Protein AF-A0A257SHV0-F1 (afdb_monomer)

Sequence (282 aa):
MPIVYLVDSAGVNLPYQGGVFPGQYGASRIFYYNSIMRRYLHVPQLAAVMGPCIAGGAYLPALSDVIVMVKGTSFMGLGGPNLVKGATGQVIDAETLGGAGAHTAVSGVAHYAADHDPAGLARLRDLVAMLPHPQLPHWDAPEPPATDPQTLYDLLPADHRMSYDVHELLRAILDGGRIDEFQSDLAREIVCGDARIEGMPVGVIANQRGLIKGRQGERPRFGGIVYAESADKVAYFIDRCDRQRIPLLFVQDVSGFMVGPDAEHEGIIRAGARFVEAMATA

Solvent-accessible surface area (backbone atoms only — not comparable to full-atom values): 15166 Å² total; per-residue (Å²): 122,72,46,77,44,81,39,67,36,84,48,76,60,68,99,50,35,80,82,42,47,58,69,89,83,12,60,61,41,58,54,54,50,40,49,44,35,45,74,74,66,65,37,52,32,36,22,35,33,60,20,43,20,26,34,76,41,31,50,60,44,67,57,30,80,44,25,32,22,15,45,96,52,15,31,44,31,73,56,55,45,71,50,44,29,74,74,72,69,50,88,60,55,57,54,75,71,21,8,23,62,31,23,47,76,70,68,61,72,30,73,40,68,20,83,37,65,71,52,39,52,50,52,50,51,55,56,58,71,68,47,86,75,75,85,70,81,89,56,55,82,59,45,67,39,65,41,65,59,73,54,51,73,75,56,54,61,94,52,84,86,58,61,46,63,49,64,64,54,43,16,31,63,19,27,56,32,44,68,52,58,54,61,66,92,48,47,63,33,43,45,35,24,46,33,28,48,76,27,37,64,30,37,38,38,34,38,23,47,43,82,36,78,58,61,95,90,52,73,68,43,53,27,16,41,43,44,35,65,35,23,46,54,50,18,54,51,43,49,52,27,42,79,67,72,37,51,77,44,79,49,85,54,72,80,44,66,63,78,56,72,68,39,57,75,70,36,26,68,62,22,44,48,45,26,54,48,29,68,72,72,90

Nearest PDB structures (foldseek):
  8rth-assembly1_D  TM=9.324E-01  e=9.658E-28  Trypanosoma brucei
  5ikl-assembly1_D-2  TM=9.283E-01  e=8.726E-24  Pseudomonas aeruginosa PAO1
  5ikl-assembly1_B-2  TM=9.326E-01  e=2.623E-23  Pseudomonas aeruginosa PAO1
  8pn8-assembly1_E  TM=4.621E-01  e=1.483E-21  Methylorubrum extorquens AM1
  5ini-assembly1_A  TM=4.294E-01  e=1.115E-20  Streptomyces ambofaciens ATCC 23877

Foldseek 3Di:
DAAEEEDADPDDPVVCCVVAADDPPHLCVLLVVLQCCVPPVVHAYEYEFAAEQEASSLSNRLSHPAYEYEAPHGAHDNHAQVVCCVPPVDHDHRCCHGHRCCCCPPVVSHPHYHPHDVRSVVVVVVVVVPDDDPPDPDFDAAAAQLDALVCVVVQCDPDLQDFGAVLVVCSNFFGPSDWAFDPCQWPVQWTWTWTHGNRAIETEIEGGADWADHDVPDDIDGTLEQALRNLQSQLVSLLVCVVVVHHYDYHHSHPYYDDDDVRVVSVSVVSNVSSVVSVVPD

pLDDT: mean 95.66, std 3.79, range [75.12, 98.88]

Radius of gyration: 26.94 Å; Cα contacts (8 Å, |Δi|>4): 526; chains: 1; bounding box: 58×46×72 Å

Structure (mmCIF, N/CA/C/O backbone):
data_AF-A0A257SHV0-F1
#
_entry.id   AF-A0A257SHV0-F1
#
loop_
_atom_site.group_PDB
_atom_site.id
_atom_site.type_symbol
_atom_site.label_atom_id
_atom_site.label_alt_id
_atom_site.label_comp_id
_atom_site.label_asym_id
_atom_site.label_entity_id
_atom_site.label_seq_id
_atom_site.pdbx_PDB_ins_code
_atom_site.Cartn_x
_atom_site.Cartn_y
_atom_site.Cartn_z
_atom_site.occupancy
_atom_site.B_iso_or_equiv
_atom_site.auth_seq_id
_atom_site.auth_comp_id
_atom_site.auth_asym_id
_atom_site.auth_atom_id
_atom_site.pdbx_PDB_model_num
ATOM 1 N N . MET A 1 1 ? 4.289 -9.822 -4.670 1.00 90.19 1 MET A N 1
ATOM 2 C CA . MET A 1 1 ? 3.608 -9.597 -5.964 1.00 90.19 1 MET A CA 1
ATOM 3 C C . MET A 1 1 ? 4.640 -9.157 -6.988 1.00 90.19 1 MET A C 1
ATOM 5 O O . MET A 1 1 ? 5.441 -8.309 -6.619 1.00 90.19 1 MET A O 1
ATOM 9 N N . PRO A 1 2 ? 4.655 -9.706 -8.212 1.00 94.38 2 PRO A N 1
ATOM 10 C CA . PRO A 1 2 ? 5.495 -9.196 -9.298 1.00 94.38 2 PRO A CA 1
ATOM 11 C C . PRO A 1 2 ? 5.149 -7.747 -9.664 1.00 94.38 2 PRO A C 1
ATOM 13 O O . PRO A 1 2 ? 4.000 -7.333 -9.511 1.00 94.38 2 PRO A O 1
ATOM 16 N N . ILE A 1 3 ? 6.123 -7.001 -10.182 1.00 96.75 3 ILE A N 1
ATOM 17 C CA . ILE A 1 3 ? 5.940 -5.636 -10.689 1.00 96.75 3 ILE A CA 1
ATOM 18 C C . ILE A 1 3 ? 6.079 -5.653 -12.210 1.00 96.75 3 ILE A C 1
ATOM 20 O O . ILE A 1 3 ? 7.021 -6.234 -12.748 1.00 96.75 3 ILE A O 1
ATOM 24 N N . VAL A 1 4 ? 5.146 -5.001 -12.903 1.00 97.62 4 VAL A N 1
ATOM 25 C CA . VAL A 1 4 ? 5.172 -4.851 -14.361 1.00 97.62 4 VAL A CA 1
ATOM 26 C C . VAL A 1 4 ? 5.132 -3.369 -14.712 1.00 97.62 4 VAL A C 1
ATOM 28 O O . VAL A 1 4 ? 4.190 -2.671 -14.345 1.00 97.62 4 VAL A O 1
ATOM 31 N N . TYR A 1 5 ? 6.142 -2.894 -15.437 1.00 97.94 5 TYR A N 1
ATOM 32 C CA . TYR A 1 5 ? 6.208 -1.530 -15.951 1.00 97.94 5 TYR A CA 1
ATOM 33 C C . TYR A 1 5 ? 5.804 -1.488 -17.423 1.00 97.94 5 TYR A C 1
ATOM 35 O O . TYR A 1 5 ? 6.438 -2.127 -18.260 1.00 97.94 5 TYR A O 1
ATOM 43 N N . LEU A 1 6 ? 4.785 -0.694 -17.745 1.00 98.00 6 LEU A N 1
ATOM 44 C CA . LEU A 1 6 ? 4.476 -0.285 -19.115 1.00 98.00 6 LEU A CA 1
ATOM 45 C C . LEU A 1 6 ? 5.014 1.136 -19.286 1.00 98.00 6 LEU A C 1
ATOM 47 O O . LEU A 1 6 ? 4.455 2.089 -18.747 1.00 98.00 6 LEU A O 1
ATOM 51 N N . VAL A 1 7 ? 6.177 1.253 -19.919 1.00 97.69 7 VAL A N 1
ATOM 52 C CA . VAL A 1 7 ? 6.985 2.472 -19.931 1.00 97.69 7 VAL A CA 1
ATOM 53 C C . VAL A 1 7 ? 6.738 3.260 -21.210 1.00 97.69 7 VAL A C 1
ATOM 55 O O . VAL A 1 7 ? 7.083 2.818 -22.307 1.00 97.69 7 VAL A O 1
ATOM 58 N N . ASP A 1 8 ? 6.194 4.456 -21.021 1.00 96.56 8 ASP A N 1
ATOM 59 C CA . ASP A 1 8 ? 6.030 5.495 -22.033 1.00 96.56 8 ASP A CA 1
ATOM 60 C C . ASP A 1 8 ? 6.127 6.864 -21.335 1.00 96.56 8 ASP A C 1
ATOM 62 O O . ASP A 1 8 ? 5.157 7.408 -20.809 1.00 96.56 8 ASP A O 1
ATOM 66 N N . SER A 1 9 ? 7.354 7.361 -21.171 1.00 93.56 9 SER A N 1
ATOM 67 C CA . SER A 1 9 ? 7.651 8.567 -20.400 1.00 93.56 9 SER A CA 1
ATOM 68 C C . SER A 1 9 ? 8.814 9.369 -20.985 1.00 93.56 9 SER A C 1
ATOM 70 O O . SER A 1 9 ? 9.959 8.916 -21.064 1.00 93.56 9 SER A O 1
ATOM 72 N N . ALA A 1 10 ? 8.542 10.640 -21.286 1.00 90.50 10 ALA A N 1
ATOM 73 C CA . ALA A 1 10 ? 9.537 11.609 -21.747 1.00 90.50 10 ALA A CA 1
ATOM 74 C C . ALA A 1 10 ? 10.487 12.119 -20.637 1.00 90.50 10 ALA A C 1
ATOM 76 O O . ALA A 1 10 ? 11.378 12.922 -20.914 1.00 90.50 10 ALA A O 1
ATOM 77 N N . GLY A 1 11 ? 10.324 11.657 -19.392 1.00 90.25 11 GLY A N 1
ATOM 78 C CA . GLY A 1 11 ? 11.160 12.038 -18.255 1.00 90.25 11 GLY A CA 1
ATOM 79 C C . GLY A 1 11 ? 10.573 13.170 -17.406 1.00 90.25 11 GLY A C 1
ATOM 80 O O . GLY A 1 11 ? 9.362 13.285 -17.230 1.00 90.25 11 GLY A O 1
ATOM 81 N N . VAL A 1 12 ? 11.452 13.978 -16.808 1.00 91.94 12 VAL A N 1
ATOM 82 C CA . VAL A 1 12 ? 11.072 15.015 -15.835 1.00 91.94 12 VAL A CA 1
ATOM 83 C C . VAL A 1 12 ? 10.350 16.176 -16.519 1.00 91.94 12 VAL A C 1
ATOM 85 O O . VAL A 1 12 ? 10.823 16.715 -17.518 1.00 91.94 12 VAL A O 1
ATOM 88 N N . ASN A 1 13 ? 9.253 16.636 -15.914 1.00 92.44 13 ASN A N 1
ATOM 89 C CA . ASN A 1 13 ? 8.631 17.909 -16.264 1.00 92.44 13 ASN A CA 1
ATOM 90 C C . ASN A 1 13 ? 9.555 19.067 -15.837 1.00 92.44 13 ASN A C 1
ATOM 92 O O . ASN A 1 13 ? 9.568 19.464 -14.671 1.00 92.44 13 ASN A O 1
ATOM 96 N N . LEU A 1 14 ? 10.373 19.560 -16.773 1.00 93.19 14 LEU A N 1
ATOM 97 C CA . LEU A 1 14 ? 11.486 20.479 -16.501 1.00 93.19 14 LEU A CA 1
ATOM 98 C C . LEU A 1 14 ? 11.091 21.754 -15.727 1.00 93.19 14 LEU A C 1
ATOM 100 O O . LEU A 1 14 ? 11.795 22.074 -14.770 1.00 93.19 14 LEU A O 1
ATOM 104 N N . PRO A 1 15 ? 9.975 22.449 -16.033 1.00 96.44 15 PRO A N 1
ATOM 105 C CA . PRO A 1 15 ? 9.480 23.556 -15.206 1.00 96.44 15 PRO A CA 1
ATOM 106 C C . PRO A 1 15 ? 9.329 23.242 -13.708 1.00 96.44 15 PRO A C 1
ATOM 108 O O . PRO A 1 15 ? 9.486 24.135 -12.881 1.00 96.44 15 PRO A O 1
ATOM 111 N N . TYR A 1 16 ? 9.068 21.981 -13.349 1.00 94.25 16 TYR A N 1
ATOM 112 C CA . TYR A 1 16 ? 8.856 21.525 -11.971 1.00 94.25 16 TYR A CA 1
ATOM 113 C C . TYR A 1 16 ? 9.979 20.615 -11.457 1.00 94.25 16 TYR A C 1
ATOM 115 O O . TYR A 1 16 ? 9.808 19.918 -10.456 1.00 94.25 16 TYR A O 1
ATOM 123 N N . GLN A 1 17 ? 11.147 20.620 -12.106 1.00 93.44 17 GLN A N 1
ATOM 124 C CA . GLN A 1 17 ? 12.229 19.677 -11.806 1.00 93.44 17 GLN A CA 1
ATOM 125 C C . GLN A 1 17 ? 12.672 19.673 -10.334 1.00 93.44 17 GLN A C 1
ATOM 127 O O . GLN A 1 17 ? 12.991 18.612 -9.804 1.00 93.44 17 GLN A O 1
ATOM 132 N N . GLY A 1 18 ? 12.610 20.817 -9.642 1.00 94.94 18 GLY A N 1
ATOM 133 C CA . GLY A 1 18 ? 12.957 20.924 -8.220 1.00 94.94 18 GLY A CA 1
ATOM 134 C C . GLY A 1 18 ? 12.041 20.130 -7.279 1.00 94.94 18 GLY A C 1
ATOM 135 O O . GLY A 1 18 ? 12.491 19.734 -6.211 1.00 94.94 18 GLY A O 1
ATOM 136 N N . GLY A 1 19 ? 10.792 19.860 -7.675 1.00 92.81 19 GLY A N 1
ATOM 137 C CA . GLY A 1 19 ? 9.848 19.037 -6.908 1.00 92.81 19 GLY A CA 1
ATOM 138 C C . GLY A 1 19 ? 9.817 17.564 -7.323 1.00 92.81 19 GLY A C 1
ATOM 139 O O . GLY A 1 19 ? 9.129 16.773 -6.688 1.00 92.81 19 GLY A O 1
ATOM 140 N N . VAL A 1 20 ? 10.530 17.195 -8.392 1.00 92.38 20 VAL A N 1
ATOM 141 C CA . VAL A 1 20 ? 10.489 15.843 -8.975 1.00 92.38 20 VAL A CA 1
ATOM 142 C C . VAL A 1 20 ? 11.829 15.133 -8.835 1.00 92.38 20 VAL A C 1
ATOM 144 O O . VAL A 1 20 ? 11.867 13.952 -8.509 1.00 92.38 20 VAL A O 1
ATOM 147 N N . PHE A 1 21 ? 12.939 15.818 -9.108 1.00 93.69 21 PHE A N 1
ATOM 148 C CA . PHE A 1 21 ? 14.251 15.187 -9.211 1.00 93.69 21 PHE A CA 1
ATOM 149 C C . PHE A 1 21 ? 15.009 15.090 -7.874 1.00 93.69 21 PHE A C 1
ATOM 151 O O . PHE A 1 21 ? 15.365 13.971 -7.497 1.00 93.69 21 PHE A O 1
ATOM 158 N N . PRO A 1 22 ? 15.280 16.194 -7.150 1.00 94.38 22 PRO A N 1
ATOM 159 C CA . PRO A 1 22 ? 16.089 16.144 -5.937 1.00 94.38 22 PRO A CA 1
ATOM 160 C C . PRO A 1 22 ? 15.292 15.659 -4.717 1.00 94.38 22 PRO A C 1
ATOM 162 O O . PRO A 1 22 ? 14.064 15.669 -4.694 1.00 94.38 22 PRO A O 1
ATOM 165 N N . GLY A 1 23 ? 16.019 15.292 -3.661 1.00 93.69 23 GLY A N 1
ATOM 166 C CA . GLY A 1 23 ? 15.453 14.917 -2.364 1.00 93.69 23 GLY A CA 1
ATOM 167 C C . GLY A 1 23 ? 15.373 13.408 -2.133 1.00 93.69 23 GLY A C 1
ATOM 168 O O . GLY A 1 23 ? 15.490 12.600 -3.052 1.00 93.69 23 GLY A O 1
ATOM 169 N N . G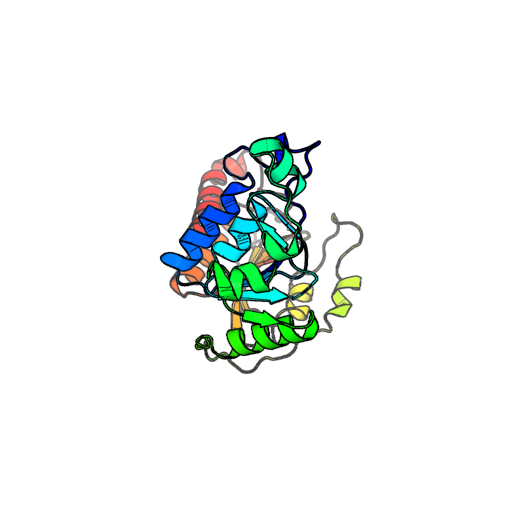LN A 1 24 ? 15.170 13.024 -0.870 1.00 92.81 24 GLN A N 1
ATOM 170 C CA . GLN A 1 24 ? 15.122 11.622 -0.430 1.00 92.81 24 GLN A CA 1
ATOM 171 C C . GLN A 1 24 ? 14.048 10.797 -1.157 1.00 92.81 24 GLN A C 1
ATOM 173 O O . GLN A 1 24 ? 14.233 9.599 -1.368 1.00 92.81 24 GLN A O 1
ATOM 178 N N . TYR A 1 25 ? 12.948 11.443 -1.546 1.00 91.69 25 TYR A N 1
ATOM 179 C CA . TYR A 1 25 ? 11.813 10.837 -2.246 1.00 91.69 25 TYR A CA 1
ATOM 180 C C . TYR A 1 25 ? 11.664 11.353 -3.687 1.00 91.69 25 TYR A C 1
ATOM 182 O O . TYR A 1 25 ? 10.593 11.230 -4.27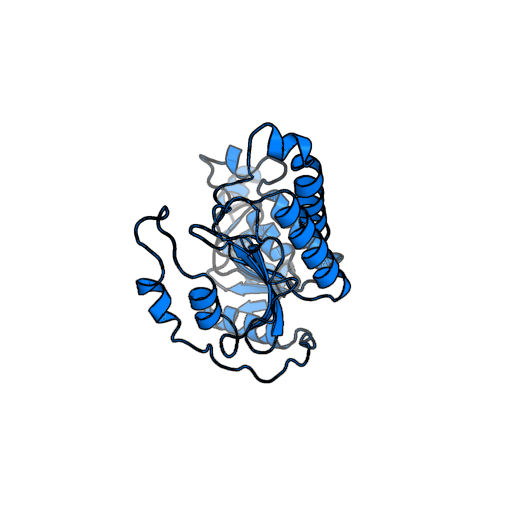3 1.00 91.69 25 TYR A O 1
ATOM 190 N N . GLY A 1 26 ? 12.728 11.938 -4.250 1.00 93.19 26 GLY A N 1
ATOM 191 C CA . GLY A 1 26 ? 12.764 12.376 -5.645 1.00 93.19 26 GLY A CA 1
ATOM 192 C C . GLY A 1 26 ? 12.899 11.214 -6.635 1.00 93.19 26 GLY A C 1
ATOM 193 O O . GLY A 1 26 ? 12.860 10.037 -6.269 1.00 93.19 26 GLY A O 1
ATOM 194 N N . ALA A 1 27 ? 13.109 11.543 -7.909 1.00 92.06 27 ALA A N 1
ATOM 195 C CA . ALA A 1 27 ? 13.061 10.609 -9.034 1.00 92.06 27 ALA A CA 1
ATOM 196 C C . ALA A 1 27 ? 13.987 9.391 -8.887 1.00 92.06 27 ALA A C 1
ATOM 198 O O . ALA A 1 27 ? 13.675 8.325 -9.407 1.00 92.06 27 ALA A O 1
ATOM 199 N N . SER A 1 28 ? 15.107 9.511 -8.167 1.00 92.38 28 SER A N 1
ATOM 200 C CA . SER A 1 28 ? 16.042 8.398 -7.967 1.00 92.38 28 SER A CA 1
ATOM 201 C C . SER A 1 28 ? 15.566 7.345 -6.964 1.00 92.38 28 SER A C 1
ATOM 203 O O . SER A 1 28 ? 16.086 6.225 -6.948 1.00 92.38 28 SER A O 1
ATOM 205 N N . ARG A 1 29 ? 14.558 7.659 -6.140 1.00 95.44 29 ARG A N 1
ATOM 206 C CA . ARG A 1 29 ? 14.062 6.758 -5.096 1.00 95.44 29 ARG A CA 1
ATOM 207 C C . ARG A 1 29 ? 13.464 5.474 -5.673 1.00 95.44 29 ARG A C 1
ATOM 209 O O . ARG A 1 29 ? 13.621 4.413 -5.070 1.00 95.44 29 ARG A O 1
ATOM 216 N N . ILE A 1 30 ? 12.859 5.545 -6.860 1.00 94.94 30 ILE A N 1
ATOM 217 C CA . ILE A 1 30 ? 12.337 4.364 -7.558 1.00 94.94 30 ILE A CA 1
ATOM 218 C C . ILE A 1 30 ? 13.459 3.390 -7.941 1.00 94.94 30 ILE A C 1
ATOM 220 O O . ILE A 1 30 ? 13.304 2.187 -7.773 1.00 94.94 30 ILE A O 1
ATOM 224 N N . PHE A 1 31 ? 14.634 3.884 -8.345 1.00 94.94 31 PHE A N 1
ATOM 225 C CA . PHE A 1 31 ? 15.775 3.031 -8.703 1.00 94.94 31 PHE A CA 1
ATOM 226 C C . PHE A 1 31 ? 16.314 2.281 -7.484 1.00 94.94 31 PHE A C 1
ATOM 228 O O . PHE A 1 31 ? 16.660 1.101 -7.574 1.00 94.94 31 PHE A O 1
ATOM 235 N N . TYR A 1 32 ? 16.346 2.959 -6.331 1.00 95.62 32 TYR A N 1
ATOM 236 C CA . TYR A 1 32 ? 16.685 2.344 -5.053 1.00 95.62 32 TYR A CA 1
ATOM 237 C C . TYR A 1 32 ? 15.697 1.225 -4.704 1.00 95.62 32 TYR A C 1
ATOM 239 O O . TYR A 1 32 ? 16.125 0.097 -4.471 1.00 95.62 32 TYR A O 1
ATOM 247 N N . TYR A 1 33 ? 14.386 1.494 -4.735 1.00 96.00 33 TYR A N 1
ATOM 248 C CA . TYR A 1 33 ? 13.384 0.471 -4.425 1.00 96.00 33 TYR A CA 1
ATOM 249 C C . TYR A 1 33 ? 13.422 -0.703 -5.398 1.00 96.00 33 TYR A C 1
ATOM 251 O O . TYR A 1 33 ? 13.453 -1.841 -4.939 1.00 96.00 33 TYR A O 1
ATOM 259 N N . ASN A 1 34 ? 13.526 -0.452 -6.703 1.00 96.00 34 ASN A N 1
ATOM 260 C CA . ASN A 1 34 ? 13.620 -1.514 -7.702 1.00 96.00 34 ASN A CA 1
ATOM 261 C C . ASN A 1 34 ? 14.838 -2.400 -7.448 1.00 96.00 34 ASN A C 1
ATOM 263 O O . ASN A 1 34 ? 14.721 -3.624 -7.443 1.00 96.00 34 ASN A O 1
ATOM 267 N N . SER A 1 35 ? 15.986 -1.791 -7.138 1.00 96.12 35 SER A N 1
ATOM 268 C CA . SER A 1 35 ? 17.207 -2.526 -6.804 1.00 96.12 35 SER A CA 1
ATOM 269 C C . SER A 1 35 ? 17.025 -3.396 -5.559 1.00 96.12 35 SER A C 1
ATOM 271 O O . SER A 1 35 ? 17.382 -4.573 -5.590 1.00 96.12 35 SER A O 1
ATOM 273 N N . ILE A 1 36 ? 16.437 -2.855 -4.484 1.00 97.25 36 ILE A N 1
ATOM 274 C CA . ILE A 1 36 ? 16.213 -3.596 -3.234 1.00 97.25 36 ILE A CA 1
ATOM 275 C C . ILE A 1 36 ? 15.207 -4.734 -3.434 1.00 97.25 36 ILE A C 1
ATOM 277 O O . ILE A 1 36 ? 15.476 -5.879 -3.066 1.00 97.25 36 ILE A O 1
ATOM 281 N N . MET A 1 37 ? 14.069 -4.427 -4.057 1.00 96.31 37 MET A N 1
ATOM 282 C CA . MET A 1 37 ? 12.997 -5.377 -4.335 1.00 96.31 37 MET A CA 1
ATOM 283 C C . MET A 1 37 ? 13.496 -6.537 -5.193 1.00 96.31 37 MET A C 1
ATOM 285 O O . MET A 1 37 ? 13.226 -7.690 -4.877 1.00 96.31 37 MET A O 1
ATOM 289 N N . ARG A 1 38 ? 14.285 -6.246 -6.229 1.00 93.94 38 ARG A N 1
ATOM 290 C CA . ARG A 1 38 ? 14.837 -7.259 -7.128 1.00 93.94 38 ARG A CA 1
ATOM 291 C C . ARG A 1 38 ? 15.940 -8.090 -6.471 1.00 93.94 38 ARG A C 1
ATOM 293 O O . ARG A 1 38 ? 15.935 -9.314 -6.570 1.00 93.94 38 ARG A O 1
ATOM 300 N N . ARG A 1 39 ? 16.926 -7.441 -5.838 1.00 94.38 39 ARG A N 1
ATOM 301 C CA . ARG A 1 39 ? 18.154 -8.114 -5.374 1.00 94.38 39 ARG A CA 1
ATOM 302 C C . ARG A 1 39 ? 18.029 -8.767 -4.006 1.00 94.38 39 ARG A C 1
ATOM 304 O O . ARG A 1 39 ? 18.656 -9.802 -3.810 1.00 94.38 39 ARG A O 1
ATOM 311 N N . TYR A 1 40 ? 17.258 -8.180 -3.094 1.00 96.38 40 TYR A N 1
ATOM 312 C CA . TYR A 1 40 ? 17.172 -8.648 -1.707 1.00 96.38 40 TYR A CA 1
ATOM 313 C C . TYR A 1 40 ? 15.806 -9.233 -1.358 1.00 96.38 40 TYR A C 1
ATOM 315 O O . TYR A 1 40 ? 15.744 -10.195 -0.604 1.00 96.38 40 TYR A O 1
ATOM 323 N N . LEU A 1 41 ? 14.716 -8.681 -1.904 1.00 95.69 41 LEU A N 1
ATOM 324 C CA . LEU A 1 41 ? 13.362 -9.189 -1.633 1.00 95.69 41 LEU A CA 1
ATOM 325 C C . LEU A 1 41 ? 12.873 -10.197 -2.681 1.00 95.69 41 LEU A C 1
ATOM 327 O O . LEU A 1 41 ? 11.793 -10.758 -2.526 1.00 95.69 41 LEU A O 1
ATOM 331 N N . HIS A 1 42 ? 13.652 -10.412 -3.746 1.00 93.69 42 HIS A N 1
ATOM 332 C CA . HIS A 1 42 ? 13.351 -11.341 -4.838 1.00 93.69 42 HIS A CA 1
ATOM 333 C C . HIS A 1 42 ? 11.972 -11.127 -5.484 1.00 93.69 42 HIS A C 1
ATOM 335 O O . HIS A 1 42 ? 11.327 -12.072 -5.932 1.00 93.69 42 HIS A O 1
ATOM 341 N N . VAL A 1 43 ? 11.516 -9.876 -5.544 1.00 95.25 43 VAL A N 1
ATOM 342 C CA . VAL A 1 43 ? 10.294 -9.487 -6.247 1.00 95.25 43 VAL A CA 1
ATOM 343 C C . VAL A 1 43 ? 10.593 -9.435 -7.748 1.00 95.25 43 VAL A C 1
ATOM 345 O O . VAL A 1 43 ? 11.410 -8.598 -8.142 1.00 95.25 43 VAL A O 1
ATOM 348 N N . PRO A 1 44 ? 9.943 -10.267 -8.589 1.00 95.69 44 PRO A N 1
ATOM 349 C CA . PRO A 1 44 ? 10.157 -10.229 -10.031 1.00 95.69 44 PRO A CA 1
ATOM 350 C C . PRO A 1 44 ? 9.710 -8.893 -10.621 1.00 95.69 44 PRO A C 1
ATOM 352 O O . PRO A 1 44 ? 8.629 -8.399 -10.287 1.00 95.69 44 PRO A O 1
ATOM 355 N N . GLN A 1 45 ? 10.520 -8.329 -11.511 1.00 97.44 45 GLN A N 1
ATOM 356 C CA . GLN A 1 45 ? 10.238 -7.060 -12.180 1.00 97.44 45 GLN A CA 1
ATOM 357 C C . GLN A 1 45 ? 10.354 -7.229 -13.690 1.00 97.44 45 GLN A C 1
ATOM 359 O O . GLN A 1 45 ? 11.395 -7.633 -14.198 1.00 97.44 45 GLN A O 1
ATOM 364 N N . LEU A 1 46 ? 9.298 -6.903 -14.425 1.00 98.25 46 LEU A N 1
ATOM 365 C CA . LEU A 1 46 ? 9.263 -6.993 -15.883 1.00 98.25 46 LEU A CA 1
ATOM 366 C C . LEU A 1 46 ? 8.918 -5.624 -16.464 1.00 98.25 46 LEU A C 1
ATOM 368 O O . LEU A 1 46 ? 8.102 -4.899 -15.899 1.00 98.25 46 LEU A O 1
ATOM 372 N N . ALA A 1 47 ? 9.500 -5.277 -17.607 1.00 98.38 47 ALA A N 1
ATOM 373 C CA . ALA A 1 47 ? 9.215 -4.016 -18.279 1.00 98.38 47 ALA A CA 1
ATOM 374 C C . ALA A 1 47 ? 8.878 -4.221 -19.757 1.00 98.38 47 ALA A C 1
ATOM 376 O O . ALA A 1 47 ? 9.508 -5.029 -20.440 1.00 98.38 47 ALA A O 1
ATOM 377 N N . ALA A 1 48 ? 7.929 -3.438 -20.262 1.00 98.38 48 ALA A N 1
ATOM 378 C CA . ALA A 1 48 ? 7.772 -3.159 -21.681 1.00 98.38 48 ALA A CA 1
ATOM 379 C C . ALA A 1 48 ? 7.993 -1.666 -21.925 1.00 98.38 48 ALA A C 1
ATOM 381 O O . ALA A 1 48 ? 7.324 -0.844 -21.309 1.00 98.38 48 ALA A O 1
ATOM 382 N N . VAL A 1 49 ? 8.912 -1.314 -22.820 1.00 98.38 49 VAL A N 1
ATOM 383 C CA . VAL A 1 49 ? 9.081 0.056 -23.314 1.00 98.38 49 VAL A CA 1
ATOM 384 C C . VAL A 1 49 ? 8.299 0.173 -24.614 1.00 98.38 49 VAL A C 1
ATOM 386 O O . VAL A 1 49 ? 8.603 -0.520 -25.586 1.00 98.38 49 VAL A O 1
ATOM 389 N N . MET A 1 50 ? 7.270 1.015 -24.599 1.00 97.56 50 MET A N 1
ATOM 390 C CA . MET A 1 50 ? 6.269 1.134 -25.670 1.00 97.56 50 MET A CA 1
ATOM 391 C C . MET A 1 50 ? 6.267 2.536 -26.306 1.00 97.56 50 MET A C 1
ATOM 393 O O . MET A 1 50 ? 5.642 2.747 -27.338 1.00 97.56 50 MET A O 1
ATOM 397 N N . GLY A 1 51 ? 7.044 3.467 -25.742 1.00 97.19 51 GLY A N 1
ATOM 398 C CA . GLY A 1 51 ? 7.270 4.815 -26.264 1.00 97.19 51 GLY A CA 1
ATOM 399 C C . GLY A 1 51 ? 8.609 5.393 -25.784 1.00 97.19 51 GLY A C 1
ATOM 400 O O . GLY A 1 51 ? 9.552 4.628 -25.537 1.00 97.19 51 GLY A O 1
ATOM 401 N N . PRO A 1 52 ? 8.746 6.726 -25.659 1.00 95.88 52 PRO A N 1
ATOM 402 C CA . PRO A 1 52 ? 9.945 7.351 -25.111 1.00 95.88 52 PRO A CA 1
ATOM 403 C C . PRO A 1 52 ? 10.294 6.876 -23.695 1.00 95.88 52 PRO A C 1
ATOM 405 O O . PRO A 1 52 ? 9.431 6.643 -22.855 1.00 95.88 52 PRO A O 1
ATOM 408 N N . CYS A 1 53 ? 11.589 6.772 -23.414 1.00 97.00 53 CYS A N 1
ATOM 409 C CA . CYS A 1 53 ? 12.137 6.379 -22.122 1.00 97.00 53 CYS A CA 1
ATOM 410 C C . CYS A 1 53 ? 13.512 7.040 -21.936 1.00 97.00 53 CYS A C 1
ATOM 412 O O . CYS A 1 53 ? 14.562 6.482 -22.262 1.00 97.00 53 CYS A O 1
ATOM 414 N N . ILE A 1 54 ? 13.506 8.297 -21.485 1.00 93.56 54 ILE A N 1
ATOM 415 C CA . ILE A 1 54 ? 14.673 9.188 -21.588 1.00 93.56 54 ILE A CA 1
ATOM 416 C C . ILE A 1 54 ? 15.284 9.491 -20.215 1.00 93.56 54 ILE A C 1
ATOM 418 O O . ILE A 1 54 ? 14.577 9.656 -19.219 1.00 93.56 54 ILE A O 1
ATOM 422 N N . ALA A 1 55 ? 16.611 9.625 -20.173 1.00 94.06 55 ALA A N 1
ATOM 423 C CA . ALA A 1 55 ? 17.393 10.031 -19.009 1.00 94.06 55 ALA A CA 1
ATOM 424 C C . ALA A 1 55 ? 17.128 9.122 -17.800 1.00 94.06 55 ALA A C 1
ATOM 426 O O . ALA A 1 55 ? 17.328 7.912 -17.886 1.00 94.06 55 ALA A O 1
ATOM 427 N N . GLY A 1 56 ? 16.652 9.679 -16.681 1.00 89.44 56 GLY A N 1
ATOM 428 C CA . GLY A 1 56 ? 16.272 8.894 -15.505 1.00 89.44 56 GLY A CA 1
ATOM 429 C C . GLY A 1 56 ? 15.211 7.832 -15.813 1.00 89.44 56 GLY A C 1
ATOM 430 O O . GLY A 1 56 ? 15.249 6.752 -15.231 1.00 89.44 56 GLY A O 1
ATOM 431 N N . GLY A 1 57 ? 14.323 8.092 -16.778 1.00 92.19 57 GLY A N 1
ATOM 432 C CA . GLY A 1 57 ? 13.317 7.131 -17.221 1.00 92.19 57 GLY A CA 1
ATOM 433 C C . GLY A 1 57 ? 13.930 5.822 -17.714 1.00 92.19 57 GLY A C 1
ATOM 434 O O . GLY A 1 57 ? 13.377 4.772 -17.419 1.00 92.19 57 GLY A O 1
ATOM 435 N N . ALA A 1 58 ? 15.104 5.865 -18.357 1.00 95.81 58 ALA A N 1
ATOM 436 C CA . ALA A 1 58 ? 15.796 4.679 -18.870 1.00 95.81 58 ALA A CA 1
ATOM 437 C C . ALA A 1 58 ? 16.255 3.715 -17.763 1.00 95.81 58 ALA A C 1
ATOM 439 O O . ALA A 1 58 ? 16.333 2.509 -17.990 1.00 95.81 58 ALA A O 1
ATOM 440 N N . TYR A 1 59 ? 16.512 4.210 -16.546 1.00 95.38 59 TYR A N 1
ATOM 441 C CA . TYR A 1 59 ? 16.890 3.348 -15.423 1.00 95.38 59 TYR A CA 1
ATOM 442 C C . TYR A 1 59 ? 15.721 2.530 -14.868 1.00 95.38 59 TYR A C 1
ATOM 444 O O . TYR A 1 59 ? 15.957 1.484 -14.268 1.00 95.38 59 TYR A O 1
ATOM 452 N N . LEU A 1 60 ? 14.472 2.957 -15.086 1.00 93.44 60 LEU A N 1
ATOM 453 C CA . LEU A 1 60 ? 13.290 2.216 -14.643 1.00 93.44 60 LEU A CA 1
ATOM 454 C C . LEU A 1 60 ? 13.216 0.811 -15.282 1.00 93.44 60 LEU A C 1
ATOM 456 O O . LEU A 1 60 ? 13.261 -0.171 -14.535 1.00 93.44 60 LEU A O 1
ATOM 460 N N . PRO A 1 61 ? 13.159 0.666 -16.623 1.00 95.69 61 PRO A N 1
ATOM 461 C CA . PRO A 1 61 ? 13.186 -0.646 -17.253 1.00 95.69 61 PRO A CA 1
ATOM 462 C C . PRO A 1 61 ? 14.555 -1.318 -17.105 1.00 95.69 61 PRO A C 1
ATOM 464 O O . PRO A 1 61 ? 14.594 -2.523 -16.887 1.00 95.69 61 PRO A O 1
ATOM 467 N N . ALA A 1 62 ? 15.674 -0.579 -17.138 1.00 95.88 62 ALA A N 1
ATOM 468 C CA . ALA A 1 62 ? 17.014 -1.172 -17.017 1.00 95.88 62 ALA A CA 1
ATOM 469 C C . ALA A 1 62 ? 17.259 -1.895 -15.676 1.00 95.88 62 ALA A C 1
ATOM 471 O O . ALA A 1 62 ? 18.139 -2.750 -15.583 1.00 95.88 62 ALA A O 1
ATOM 472 N N . LEU A 1 63 ? 16.482 -1.569 -14.638 1.00 96.38 63 LEU A N 1
ATOM 473 C CA . LEU A 1 63 ? 16.512 -2.242 -13.337 1.00 96.38 63 LEU A CA 1
ATOM 474 C C . LEU A 1 63 ? 15.461 -3.357 -13.192 1.00 96.38 63 LEU A C 1
ATOM 476 O O . LEU A 1 63 ? 15.307 -3.896 -12.098 1.00 96.38 63 LEU A O 1
ATOM 480 N N . SER A 1 64 ? 14.795 -3.743 -14.282 1.00 97.06 64 SER A N 1
ATOM 481 C CA . SER A 1 64 ? 13.922 -4.923 -14.353 1.00 97.06 64 SER A CA 1
ATOM 482 C C . SER A 1 64 ? 14.716 -6.203 -14.663 1.00 97.06 64 SER A C 1
ATOM 484 O O . SER A 1 64 ? 15.866 -6.157 -15.101 1.00 97.06 64 SER A O 1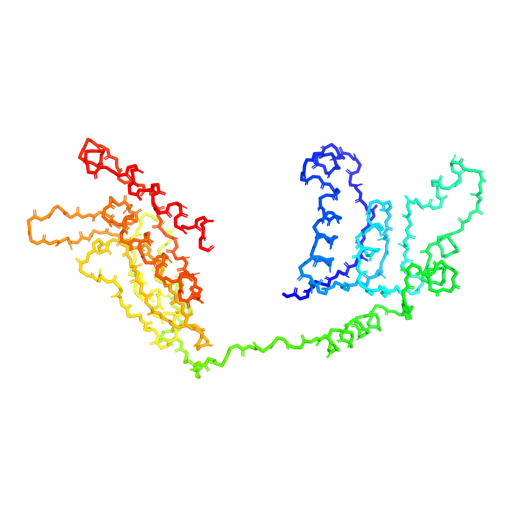
ATOM 486 N N . ASP A 1 65 ? 14.114 -7.369 -14.429 1.00 96.62 65 ASP A N 1
ATOM 487 C CA . ASP A 1 65 ? 14.680 -8.675 -14.785 1.00 96.62 65 ASP A CA 1
ATOM 488 C C . ASP A 1 65 ? 14.676 -8.918 -16.292 1.00 96.62 65 ASP A C 1
ATOM 490 O O . ASP A 1 65 ? 15.649 -9.434 -16.835 1.00 96.62 65 ASP A O 1
ATOM 494 N N . VAL A 1 66 ? 13.582 -8.544 -16.960 1.00 97.88 66 VAL A N 1
ATOM 495 C CA . VAL A 1 66 ? 13.397 -8.705 -18.404 1.00 97.88 66 VAL A CA 1
ATOM 496 C C . VAL A 1 66 ? 12.740 -7.453 -18.971 1.00 97.88 66 VAL A C 1
ATOM 498 O O . VAL A 1 66 ? 11.834 -6.880 -18.366 1.00 97.88 66 VAL A O 1
ATOM 501 N N . ILE A 1 67 ? 13.188 -7.056 -20.162 1.00 98.56 67 ILE A N 1
ATOM 502 C CA . ILE A 1 67 ? 12.732 -5.857 -20.867 1.00 98.56 67 ILE A CA 1
ATOM 503 C C . ILE A 1 67 ? 12.313 -6.245 -22.280 1.00 98.56 67 ILE A C 1
ATOM 505 O O . ILE A 1 67 ? 13.111 -6.807 -23.038 1.00 98.56 67 ILE A O 1
ATOM 509 N N . VAL A 1 68 ? 11.077 -5.911 -22.623 1.00 98.75 68 VAL A N 1
ATOM 510 C CA . VAL A 1 68 ? 10.526 -5.974 -23.974 1.00 98.75 68 VAL A CA 1
ATOM 511 C C . VAL A 1 68 ? 10.518 -4.555 -24.545 1.00 98.75 68 VAL A C 1
ATOM 513 O O . VAL A 1 68 ? 10.084 -3.629 -23.873 1.00 98.75 68 VAL A O 1
ATOM 516 N N . MET A 1 69 ? 10.998 -4.354 -25.765 1.00 98.69 69 MET A N 1
ATOM 517 C CA . MET A 1 69 ? 10.934 -3.064 -26.461 1.00 98.69 69 MET A CA 1
ATOM 518 C C . MET A 1 69 ? 10.125 -3.199 -27.747 1.00 98.69 69 MET A C 1
ATOM 520 O O . MET A 1 69 ? 10.268 -4.191 -28.459 1.00 98.69 69 MET A O 1
ATOM 524 N N . VAL A 1 70 ? 9.279 -2.219 -28.059 1.00 98.56 70 VAL A N 1
ATOM 525 C CA . VAL A 1 70 ? 8.462 -2.228 -29.283 1.00 98.56 70 VAL A CA 1
ATOM 526 C C . VAL A 1 70 ? 9.197 -1.528 -30.429 1.00 98.56 70 VAL A C 1
ATOM 528 O O . VAL A 1 70 ? 9.659 -0.394 -30.294 1.00 98.56 70 VAL A O 1
ATOM 531 N N . LYS A 1 71 ? 9.344 -2.209 -31.566 1.00 98.12 71 LYS A N 1
ATOM 532 C CA . LYS A 1 71 ? 10.057 -1.698 -32.744 1.00 98.12 71 LYS A CA 1
ATOM 533 C C . LYS A 1 71 ? 9.349 -0.476 -33.326 1.00 98.12 71 LYS A C 1
ATOM 535 O O . LYS A 1 71 ? 8.129 -0.464 -33.447 1.00 98.12 71 LYS A O 1
ATOM 540 N N . GLY A 1 72 ? 10.122 0.535 -33.718 1.00 95.06 72 GLY A N 1
ATOM 541 C CA . GLY A 1 72 ? 9.615 1.729 -34.399 1.00 95.06 72 GLY A CA 1
ATOM 542 C C . GLY A 1 72 ? 8.828 2.711 -33.524 1.00 95.06 72 GLY A C 1
ATOM 543 O O . GLY A 1 72 ? 8.553 3.817 -33.984 1.00 95.06 72 GLY A O 1
ATOM 544 N N . THR A 1 73 ? 8.484 2.353 -32.282 1.00 93.38 73 THR A N 1
ATOM 545 C CA . THR A 1 73 ? 7.800 3.245 -31.327 1.00 93.38 73 THR A CA 1
ATOM 546 C C . THR A 1 73 ? 8.632 3.518 -30.079 1.00 93.38 73 THR A C 1
ATOM 548 O O . THR A 1 73 ? 8.678 4.654 -29.604 1.00 93.38 73 THR A O 1
ATOM 551 N N . SER A 1 74 ? 9.312 2.500 -29.547 1.00 97.25 74 SER A N 1
ATOM 552 C CA . SER A 1 74 ? 10.075 2.638 -28.310 1.00 97.25 74 SER A CA 1
ATOM 553 C C . SER A 1 74 ? 11.431 3.301 -28.529 1.00 97.25 74 SER A C 1
ATOM 555 O O . SER A 1 74 ? 12.142 3.029 -29.495 1.00 97.25 74 SER A O 1
ATOM 557 N N . PHE A 1 75 ? 11.814 4.145 -27.576 1.00 97.62 75 PHE A N 1
ATOM 558 C CA . PHE A 1 75 ? 13.153 4.710 -27.484 1.00 97.62 75 PHE A CA 1
ATOM 559 C C . PHE A 1 75 ? 13.603 4.642 -26.035 1.00 97.62 75 PHE A C 1
ATOM 561 O O . PHE A 1 75 ? 12.879 5.104 -25.159 1.00 97.62 75 PHE A O 1
ATOM 568 N N . MET A 1 76 ? 14.805 4.142 -25.777 1.00 97.50 76 MET A N 1
ATOM 569 C CA . MET A 1 76 ? 15.414 4.164 -24.455 1.00 97.50 76 MET A CA 1
ATOM 570 C C . MET A 1 76 ? 16.810 4.776 -24.533 1.00 97.50 76 MET A C 1
ATOM 572 O O . MET A 1 76 ? 17.607 4.440 -25.398 1.00 97.50 76 MET A O 1
ATOM 576 N N . GLY A 1 77 ? 17.133 5.704 -23.635 1.00 96.25 77 GLY A N 1
ATOM 577 C CA . GLY A 1 77 ? 18.469 6.294 -23.638 1.00 96.25 77 GLY A CA 1
ATOM 578 C C . GLY A 1 77 ? 18.674 7.367 -22.587 1.00 96.25 77 GLY A C 1
ATOM 579 O O . GLY A 1 77 ? 17.746 8.074 -22.207 1.00 96.25 77 GLY A O 1
ATOM 580 N N . LEU A 1 78 ? 19.921 7.541 -22.143 1.00 95.00 78 LEU A N 1
ATOM 581 C CA . LEU A 1 78 ? 20.275 8.589 -21.174 1.00 95.00 78 LEU A CA 1
ATOM 582 C C . LEU A 1 78 ? 20.101 10.008 -21.740 1.00 95.00 78 LEU A C 1
ATOM 584 O O . LEU A 1 78 ? 19.947 10.966 -20.988 1.00 95.00 78 LEU A O 1
ATOM 588 N N . GLY A 1 79 ? 20.079 10.134 -23.065 1.00 93.50 79 GLY A N 1
ATOM 589 C CA . GLY A 1 79 ? 19.807 11.366 -23.784 1.00 93.50 79 GLY A CA 1
ATOM 590 C C . GLY A 1 79 ? 19.211 11.066 -25.150 1.00 93.50 79 GLY A C 1
ATOM 591 O O . GLY A 1 79 ? 19.578 10.077 -25.778 1.00 93.50 79 GLY A O 1
ATOM 592 N N . GLY A 1 80 ? 18.302 11.924 -25.610 1.00 94.06 80 GLY A N 1
ATOM 593 C CA . GLY A 1 80 ? 17.784 11.846 -26.976 1.00 94.06 80 GLY A CA 1
ATOM 594 C C . GLY A 1 80 ? 18.794 12.346 -28.023 1.00 94.06 80 GLY A C 1
ATOM 595 O O . GLY A 1 80 ? 19.791 12.982 -27.664 1.00 94.06 80 GLY A O 1
ATOM 596 N N . PRO A 1 81 ? 18.507 12.160 -29.325 1.00 94.50 81 PRO A N 1
ATOM 597 C CA . PRO A 1 81 ? 19.368 12.594 -30.432 1.00 94.50 81 PRO A CA 1
ATOM 598 C C . PRO A 1 81 ? 19.858 14.045 -30.352 1.00 94.50 81 PRO A C 1
ATOM 600 O O . PRO A 1 81 ? 21.027 14.334 -30.605 1.00 94.50 81 PRO A O 1
ATOM 603 N N . ASN A 1 82 ? 18.982 14.966 -29.939 1.00 93.94 82 ASN A N 1
ATOM 604 C CA . ASN A 1 82 ? 19.329 16.381 -29.800 1.00 93.94 82 ASN A CA 1
ATOM 605 C C . ASN A 1 82 ? 20.396 16.619 -28.722 1.00 93.94 82 ASN A C 1
ATOM 607 O O . ASN A 1 82 ? 21.261 17.475 -28.904 1.00 93.94 82 ASN A O 1
ATOM 611 N N . LEU A 1 83 ? 20.364 15.850 -27.625 1.00 93.50 83 LEU A N 1
ATOM 612 C CA . LEU A 1 83 ? 21.374 15.947 -26.572 1.00 93.50 83 LEU A CA 1
ATOM 613 C C . LEU A 1 83 ? 22.718 15.394 -27.053 1.00 93.50 83 LEU A C 1
ATOM 615 O O . LEU A 1 83 ? 23.745 16.019 -26.810 1.00 93.50 83 LEU A O 1
ATOM 619 N N . VAL A 1 84 ? 22.709 14.276 -27.788 1.00 95.94 84 VAL A N 1
ATOM 620 C CA . VAL A 1 84 ? 23.922 13.701 -28.394 1.00 95.94 84 VAL A CA 1
ATOM 621 C C . VAL A 1 84 ? 24.569 14.706 -29.344 1.00 95.94 84 VAL A C 1
ATOM 623 O O . VAL A 1 84 ? 25.742 15.030 -29.182 1.00 95.94 84 VAL A O 1
ATOM 626 N N . LYS A 1 85 ? 23.792 15.291 -30.262 1.00 96.31 85 LYS A N 1
ATOM 627 C CA . LYS A 1 85 ? 24.292 16.317 -31.185 1.00 96.31 85 LYS A CA 1
ATOM 628 C C . LYS A 1 85 ? 24.871 17.524 -30.451 1.00 96.31 85 LYS A C 1
ATOM 630 O O . LYS A 1 85 ? 25.937 18.001 -30.826 1.00 96.31 85 LYS A O 1
ATOM 635 N N . GLY A 1 86 ? 24.187 18.012 -29.416 1.00 96.19 86 GLY A N 1
ATOM 636 C CA . GLY A 1 86 ? 24.658 19.147 -28.621 1.00 96.19 86 GLY A CA 1
ATOM 637 C C . GLY A 1 86 ? 25.948 18.861 -27.845 1.00 96.19 86 GLY A C 1
ATOM 638 O O . GLY A 1 86 ? 26.783 19.750 -27.720 1.00 96.19 86 GLY A O 1
ATOM 639 N N . ALA A 1 87 ? 26.124 17.633 -27.349 1.00 95.94 87 ALA A N 1
ATOM 640 C CA . ALA A 1 87 ? 27.261 17.256 -26.509 1.00 95.94 87 ALA A CA 1
ATOM 641 C C . ALA A 1 87 ? 28.490 16.770 -27.297 1.00 95.94 87 ALA A C 1
ATOM 643 O O . ALA A 1 87 ? 29.615 17.024 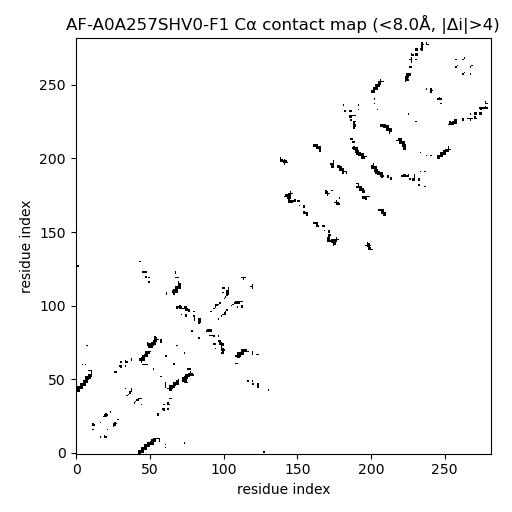-26.876 1.00 95.94 87 ALA A O 1
ATOM 644 N N . THR A 1 88 ? 28.298 16.061 -28.414 1.00 95.19 88 THR A N 1
ATOM 645 C CA . THR A 1 88 ? 29.391 15.408 -29.165 1.00 95.19 88 THR A CA 1
ATOM 646 C C . THR A 1 88 ? 29.508 15.871 -30.616 1.00 95.19 88 THR A C 1
ATOM 648 O O . THR A 1 88 ? 30.475 15.525 -31.291 1.00 95.19 88 THR A O 1
ATOM 651 N N . GLY A 1 89 ? 28.529 16.620 -31.131 1.00 95.69 89 GLY A N 1
ATOM 652 C CA . GLY A 1 89 ? 28.443 16.995 -32.545 1.00 95.69 89 GLY A CA 1
ATOM 653 C C . GLY A 1 89 ? 27.948 15.876 -33.471 1.00 95.69 89 GLY A C 1
ATOM 654 O O . GLY A 1 89 ? 27.688 16.136 -34.646 1.00 95.69 89 GLY A O 1
ATOM 655 N N . GLN A 1 90 ? 27.774 14.648 -32.971 1.00 96.56 90 GLN A N 1
ATOM 656 C CA . GLN A 1 90 ? 27.305 13.518 -33.769 1.00 96.56 90 GLN A CA 1
ATOM 657 C C . GLN A 1 90 ? 25.817 13.658 -34.113 1.00 96.56 90 GLN A C 1
ATOM 659 O O . GLN A 1 90 ? 24.980 13.912 -33.247 1.00 96.56 90 GLN A O 1
ATOM 664 N N . VAL A 1 91 ? 25.476 13.442 -35.385 1.00 97.25 91 VAL A N 1
ATOM 665 C CA . VAL A 1 91 ? 24.087 13.351 -35.848 1.00 97.25 91 VAL A CA 1
ATOM 666 C C . VAL A 1 91 ? 23.713 11.877 -35.961 1.00 97.25 91 VAL A C 1
ATOM 668 O O . VAL A 1 91 ? 24.363 11.125 -36.681 1.00 97.25 91 VAL A O 1
ATOM 671 N N . ILE A 1 92 ? 22.681 11.473 -35.229 1.00 97.12 92 ILE A N 1
ATOM 672 C CA . ILE A 1 92 ? 22.164 10.105 -35.176 1.00 97.12 92 ILE A CA 1
ATOM 673 C C . ILE A 1 92 ? 20.647 10.170 -34.982 1.00 97.12 92 ILE A C 1
ATOM 675 O O . ILE A 1 92 ? 20.159 11.102 -34.343 1.00 97.12 92 ILE A O 1
ATOM 679 N N . ASP A 1 93 ? 19.892 9.238 -35.553 1.00 95.94 93 ASP A N 1
ATOM 680 C CA . ASP A 1 93 ? 18.445 9.142 -35.343 1.00 95.94 93 ASP A CA 1
ATOM 681 C C . ASP A 1 93 ? 18.100 8.362 -34.058 1.00 95.94 93 ASP A C 1
ATOM 683 O O . ASP A 1 93 ? 18.963 7.750 -33.429 1.00 95.94 93 ASP A O 1
ATOM 687 N N . ALA A 1 94 ? 16.831 8.406 -33.640 1.00 94.62 94 ALA A N 1
ATOM 688 C CA . ALA A 1 94 ? 16.384 7.770 -32.400 1.00 94.62 94 ALA A CA 1
ATOM 689 C C . ALA A 1 94 ? 16.455 6.234 -32.447 1.00 94.62 94 ALA A C 1
ATOM 691 O O . ALA A 1 94 ? 16.857 5.627 -31.454 1.00 94.62 94 ALA A O 1
ATOM 692 N N . GLU A 1 95 ? 16.112 5.610 -33.578 1.00 95.06 95 GLU A N 1
ATOM 693 C CA . GLU A 1 95 ? 16.086 4.147 -33.702 1.00 95.06 95 GLU A CA 1
ATOM 694 C C . GLU A 1 95 ? 17.510 3.583 -33.640 1.00 95.06 95 GLU A C 1
ATOM 696 O O . GLU A 1 95 ? 17.776 2.653 -32.878 1.00 95.06 95 GLU A O 1
ATOM 701 N N . THR A 1 96 ? 18.454 4.203 -34.355 1.00 96.81 96 THR A N 1
ATOM 702 C CA . THR A 1 96 ? 19.870 3.808 -34.320 1.00 96.81 96 THR A CA 1
ATOM 703 C C . THR A 1 96 ? 20.516 4.097 -32.961 1.00 96.81 96 THR A C 1
ATOM 705 O O . THR A 1 96 ? 21.374 3.337 -32.515 1.00 96.81 96 THR A O 1
ATOM 708 N N . LEU A 1 97 ? 20.120 5.183 -32.284 1.00 97.38 97 LEU A N 1
ATOM 709 C CA . LEU A 1 97 ? 20.676 5.564 -30.982 1.00 97.38 97 LEU A CA 1
ATOM 710 C C . LEU A 1 97 ? 20.208 4.652 -29.839 1.00 97.38 97 LEU A C 1
ATOM 712 O O . LEU A 1 97 ? 21.018 4.265 -28.998 1.00 97.38 97 LEU A O 1
ATOM 716 N N . GLY A 1 98 ? 18.907 4.368 -29.772 1.00 97.81 98 GLY A N 1
ATOM 717 C CA . GLY A 1 98 ? 18.278 3.750 -28.599 1.00 97.81 98 GLY A CA 1
ATOM 718 C C . GLY A 1 98 ? 16.948 3.059 -28.891 1.00 97.81 98 GLY A C 1
ATOM 719 O O . GLY A 1 98 ? 16.118 2.912 -27.995 1.00 97.81 98 GLY A O 1
ATOM 720 N N . GLY A 1 99 ? 16.708 2.671 -30.144 1.00 98.12 99 GLY A N 1
ATOM 721 C CA . GLY A 1 99 ? 15.535 1.891 -30.529 1.00 98.12 99 GLY A CA 1
ATOM 722 C C . GLY A 1 99 ? 15.604 0.438 -30.058 1.00 98.12 99 GLY A C 1
ATOM 723 O O . GLY A 1 99 ? 16.615 -0.041 -29.525 1.00 98.12 99 GLY A O 1
ATOM 724 N N . ALA A 1 100 ? 14.522 -0.303 -30.298 1.00 98.19 100 ALA A N 1
ATOM 725 C CA . ALA A 1 100 ? 14.420 -1.710 -29.911 1.00 98.19 100 ALA A CA 1
ATOM 726 C C . ALA A 1 100 ? 15.531 -2.564 -30.547 1.00 98.19 100 ALA A C 1
ATOM 728 O O . ALA A 1 100 ? 16.098 -3.437 -29.884 1.00 98.19 100 ALA A O 1
ATOM 729 N N . GLY A 1 101 ? 15.880 -2.300 -31.813 1.00 97.69 101 GLY A N 1
ATOM 730 C CA . GLY A 1 101 ? 16.954 -3.013 -32.509 1.00 97.69 101 GLY A CA 1
ATOM 731 C C . GLY A 1 101 ? 18.325 -2.762 -31.879 1.00 97.69 101 GLY A C 1
ATOM 732 O O . GLY A 1 101 ? 19.063 -3.710 -31.608 1.00 97.69 101 GLY A O 1
ATOM 733 N N . ALA A 1 102 ? 18.636 -1.502 -31.560 1.00 97.88 102 ALA A N 1
ATOM 734 C CA . ALA A 1 102 ? 19.893 -1.131 -30.912 1.00 97.88 102 ALA A CA 1
ATOM 735 C C . ALA A 1 102 ? 20.068 -1.859 -29.569 1.00 97.88 102 ALA A C 1
ATOM 737 O O . ALA A 1 102 ? 21.123 -2.437 -29.294 1.00 97.88 102 ALA A O 1
ATOM 738 N N . HIS A 1 103 ? 19.017 -1.912 -28.750 1.00 98.44 103 HIS A N 1
ATOM 739 C CA . HIS A 1 103 ? 19.115 -2.501 -27.418 1.00 98.44 103 HIS A CA 1
ATOM 740 C C . HIS A 1 103 ? 19.020 -4.022 -27.360 1.00 98.44 103 HIS A C 1
ATOM 742 O O . HIS A 1 103 ? 19.522 -4.592 -26.392 1.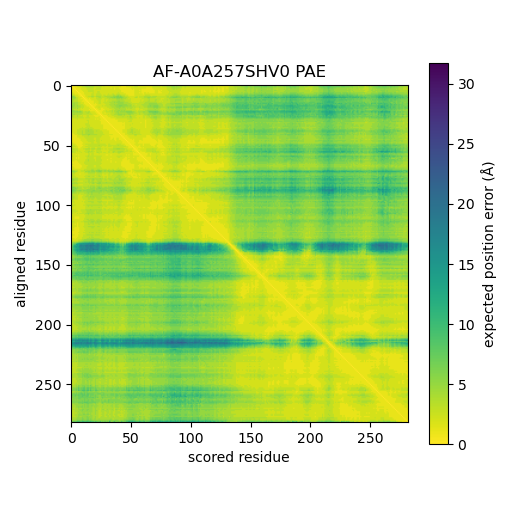00 98.44 103 HIS A O 1
ATOM 748 N N . THR A 1 104 ? 18.432 -4.672 -28.365 1.00 98.31 104 THR A N 1
ATOM 749 C CA . THR A 1 104 ? 18.318 -6.141 -28.407 1.00 98.31 104 THR A CA 1
ATOM 750 C C . THR A 1 104 ? 19.418 -6.815 -29.224 1.00 98.31 104 THR A C 1
ATOM 752 O O . THR A 1 104 ? 19.780 -7.947 -28.916 1.00 98.31 104 THR A O 1
ATOM 755 N N . ALA A 1 105 ? 19.983 -6.135 -30.228 1.00 97.75 105 ALA A N 1
ATOM 756 C CA . ALA A 1 105 ? 21.004 -6.708 -31.109 1.00 97.75 105 ALA A CA 1
ATOM 757 C C . ALA A 1 105 ? 22.425 -6.173 -30.865 1.00 97.75 105 ALA A C 1
ATOM 759 O O . ALA A 1 105 ? 23.385 -6.864 -31.198 1.00 97.75 105 ALA A O 1
ATOM 760 N N . VAL A 1 106 ? 22.577 -4.963 -30.308 1.00 98.00 106 VAL A N 1
ATOM 761 C CA . VAL A 1 106 ? 23.896 -4.327 -30.124 1.00 98.00 106 VAL A CA 1
ATOM 762 C C . VAL A 1 106 ? 24.262 -4.212 -28.650 1.00 98.00 106 VAL A C 1
ATOM 764 O O . VAL A 1 106 ? 25.275 -4.761 -28.228 1.00 98.00 106 VAL A O 1
ATOM 767 N N . SER A 1 107 ? 23.460 -3.497 -27.854 1.00 97.56 107 SER A N 1
ATOM 768 C CA . SER A 1 107 ? 23.849 -3.174 -26.474 1.00 97.56 107 SER A CA 1
ATOM 769 C C . SER A 1 107 ? 23.479 -4.250 -25.450 1.00 97.56 107 SER A C 1
ATOM 771 O O . SER A 1 107 ? 24.019 -4.235 -24.348 1.00 97.56 107 SER A O 1
ATOM 773 N N . GLY A 1 108 ? 22.513 -5.119 -25.762 1.00 97.31 108 GLY A N 1
ATOM 774 C CA . GLY A 1 108 ? 21.983 -6.125 -24.835 1.00 97.31 108 GLY A CA 1
ATOM 775 C C . GLY A 1 108 ? 21.290 -5.547 -23.596 1.00 97.31 108 GLY A C 1
ATOM 776 O O . GLY A 1 108 ? 21.179 -6.234 -22.586 1.00 97.31 108 GLY A O 1
ATOM 777 N N . VAL A 1 109 ? 20.851 -4.281 -23.639 1.00 97.75 109 VAL A N 1
ATOM 778 C CA . VAL A 1 109 ? 20.120 -3.670 -22.513 1.00 97.75 109 VAL A CA 1
ATOM 779 C C . VAL A 1 109 ? 18.696 -4.219 -22.465 1.00 97.75 109 VAL A C 1
ATOM 781 O O . VAL A 1 109 ? 18.183 -4.486 -21.384 1.00 97.75 109 VAL A O 1
ATOM 784 N N . ALA A 1 110 ? 18.067 -4.415 -23.628 1.00 98.38 110 ALA A N 1
ATOM 785 C CA . ALA A 1 110 ? 16.760 -5.045 -23.740 1.00 98.38 110 ALA A CA 1
ATOM 786 C C . ALA A 1 110 ? 16.882 -6.495 -24.210 1.00 98.38 110 ALA A C 1
ATOM 788 O O . ALA A 1 110 ? 17.859 -6.882 -24.845 1.00 98.38 110 ALA A O 1
ATOM 789 N N . HIS A 1 111 ? 15.861 -7.294 -23.908 1.00 98.50 111 HIS A N 1
ATOM 790 C CA . HIS A 1 111 ? 15.925 -8.748 -24.047 1.00 98.50 111 HIS A CA 1
ATOM 791 C C . HIS A 1 111 ? 15.055 -9.263 -25.198 1.00 98.50 111 HIS A C 1
ATOM 793 O O . HIS A 1 111 ? 15.392 -10.261 -25.828 1.00 98.50 111 HIS A O 1
ATOM 799 N N . TYR A 1 112 ? 13.944 -8.580 -25.489 1.00 98.50 112 TYR A N 1
ATOM 800 C CA . TYR A 1 112 ? 13.028 -8.939 -26.569 1.00 98.50 112 TYR A CA 1
ATOM 801 C C . TYR A 1 112 ? 12.591 -7.701 -27.345 1.00 98.50 112 TYR A C 1
ATOM 803 O O . TYR A 1 112 ? 12.329 -6.658 -26.749 1.00 98.50 112 TYR A O 1
ATOM 811 N N . ALA A 1 113 ? 12.465 -7.841 -28.663 1.00 98.38 113 ALA A N 1
ATOM 812 C CA . ALA A 1 113 ? 11.861 -6.837 -29.527 1.00 98.38 113 ALA A CA 1
ATOM 813 C C . ALA A 1 113 ? 10.491 -7.336 -30.002 1.00 98.38 113 ALA A C 1
ATOM 815 O O . ALA A 1 113 ? 10.400 -8.427 -30.565 1.00 98.38 113 ALA A O 1
ATOM 816 N N . ALA A 1 114 ? 9.443 -6.547 -29.788 1.00 98.38 114 ALA A N 1
ATOM 817 C CA . ALA A 1 114 ? 8.090 -6.818 -30.263 1.00 98.38 114 ALA A CA 1
ATOM 818 C C . ALA A 1 114 ? 7.761 -5.939 -31.475 1.00 98.38 114 ALA A C 1
ATOM 820 O O . ALA A 1 114 ? 8.210 -4.799 -31.550 1.00 98.38 114 ALA A O 1
ATOM 821 N N . ASP A 1 115 ? 6.969 -6.450 -32.417 1.00 98.12 115 ASP A N 1
ATOM 822 C CA . ASP A 1 115 ? 6.642 -5.710 -33.646 1.00 98.12 115 ASP A CA 1
ATOM 823 C C . ASP A 1 115 ? 5.608 -4.597 -33.424 1.00 98.12 115 ASP A C 1
ATOM 825 O O . ASP A 1 115 ? 5.551 -3.644 -34.193 1.00 98.12 115 ASP A O 1
ATOM 829 N N . HIS A 1 116 ? 4.792 -4.716 -32.376 1.00 98.12 116 HIS A N 1
ATOM 830 C CA . HIS A 1 116 ? 3.785 -3.736 -31.976 1.00 98.12 116 HIS A CA 1
ATOM 831 C C . HIS A 1 116 ? 3.365 -3.963 -30.516 1.00 98.12 116 HIS A C 1
ATOM 833 O O . HIS A 1 116 ? 3.603 -5.028 -29.936 1.00 98.12 116 HIS A O 1
ATOM 839 N N . ASP A 1 117 ? 2.667 -2.989 -29.941 1.00 98.31 117 ASP A N 1
ATOM 840 C CA . ASP A 1 117 ? 2.232 -2.975 -28.542 1.00 98.31 117 ASP A CA 1
ATOM 841 C C . ASP A 1 117 ? 1.498 -4.254 -28.089 1.00 98.31 117 ASP A C 1
ATOM 843 O O . ASP A 1 117 ? 1.931 -4.862 -27.105 1.00 98.31 117 ASP A O 1
ATOM 847 N N . PRO A 1 118 ? 0.465 -4.759 -28.806 1.00 98.50 118 PRO A N 1
ATOM 848 C CA . PRO A 1 118 ? -0.180 -6.021 -28.436 1.00 98.50 118 PRO A CA 1
ATOM 849 C C . PRO A 1 118 ? 0.771 -7.223 -28.342 1.00 98.50 118 PRO A C 1
ATOM 851 O O . PRO A 1 118 ? 0.604 -8.063 -27.460 1.00 98.50 118 PRO A O 1
ATOM 854 N N . ALA A 1 119 ? 1.782 -7.306 -29.215 1.00 98.38 119 ALA A N 1
ATOM 855 C CA . ALA A 1 119 ? 2.769 -8.381 -29.168 1.00 98.38 119 ALA A CA 1
ATOM 856 C C . ALA A 1 119 ? 3.702 -8.224 -27.957 1.00 98.38 119 ALA A C 1
ATOM 858 O O . ALA A 1 119 ? 4.052 -9.214 -27.314 1.00 98.38 119 ALA A O 1
ATOM 859 N N . GLY A 1 120 ? 4.053 -6.984 -27.597 1.00 97.94 120 GLY A N 1
ATOM 860 C CA . GLY A 1 120 ? 4.819 -6.690 -26.386 1.00 97.94 120 GLY A CA 1
ATOM 861 C C . GLY A 1 120 ? 4.075 -7.098 -25.112 1.00 97.94 120 GLY A C 1
ATOM 862 O O . GLY A 1 120 ? 4.644 -7.759 -24.242 1.00 97.94 120 GLY A O 1
ATOM 863 N N . LEU A 1 121 ? 2.779 -6.785 -25.033 1.00 98.44 121 LEU A N 1
ATOM 864 C CA . LEU A 1 121 ? 1.920 -7.187 -23.916 1.00 98.44 121 LEU A CA 1
ATOM 865 C C . LEU A 1 121 ? 1.724 -8.705 -23.847 1.00 98.44 121 LEU A C 1
ATOM 867 O O . LEU A 1 121 ? 1.787 -9.272 -22.758 1.00 98.44 121 LEU A O 1
ATOM 871 N N . ALA A 1 122 ? 1.529 -9.375 -24.987 1.00 98.50 122 ALA A N 1
ATOM 872 C CA . ALA A 1 122 ? 1.465 -10.835 -25.036 1.00 98.50 122 ALA A CA 1
ATOM 873 C C . ALA A 1 122 ? 2.753 -11.459 -24.476 1.00 98.50 122 ALA A C 1
ATOM 875 O O . ALA A 1 122 ? 2.690 -12.309 -23.590 1.00 98.50 122 ALA A O 1
ATOM 876 N N . ARG A 1 123 ? 3.922 -10.942 -24.881 1.00 98.19 123 ARG A N 1
ATOM 877 C CA . ARG A 1 123 ? 5.212 -11.406 -24.361 1.00 98.19 123 ARG A CA 1
ATOM 878 C C . ARG A 1 123 ? 5.349 -11.201 -22.852 1.00 98.19 123 ARG A C 1
ATOM 880 O O . ARG A 1 123 ? 5.855 -12.087 -22.169 1.00 98.19 123 ARG A O 1
ATOM 887 N N . LEU A 1 124 ? 4.908 -10.059 -22.320 1.00 97.88 124 LEU A N 1
ATOM 888 C CA . LEU A 1 124 ? 4.895 -9.829 -20.873 1.00 97.88 124 LEU A CA 1
ATOM 889 C C . LEU A 1 124 ? 4.004 -10.835 -20.139 1.00 97.88 124 LEU A C 1
ATOM 891 O O . LEU A 1 124 ? 4.407 -11.343 -19.096 1.00 97.88 124 LEU A O 1
ATOM 895 N N . ARG A 1 125 ? 2.821 -11.152 -20.677 1.00 98.00 125 ARG A N 1
ATOM 896 C CA . ARG A 1 125 ? 1.922 -12.158 -20.089 1.00 98.00 125 ARG A CA 1
ATOM 897 C C . ARG A 1 125 ? 2.570 -13.539 -20.050 1.00 98.00 125 ARG A C 1
ATOM 899 O O . ARG A 1 125 ? 2.488 -14.191 -19.014 1.00 98.00 125 ARG A O 1
ATOM 906 N N . ASP A 1 126 ? 3.255 -13.939 -21.120 1.00 97.88 126 ASP A N 1
ATOM 907 C CA . ASP A 1 126 ? 4.000 -15.203 -21.158 1.00 97.88 126 ASP A CA 1
ATOM 908 C C . ASP A 1 126 ? 5.093 -15.239 -20.082 1.00 97.88 126 ASP A C 1
ATOM 910 O O . ASP A 1 126 ? 5.248 -16.232 -19.378 1.00 97.88 126 ASP A O 1
ATOM 914 N N . LEU A 1 127 ? 5.833 -14.138 -19.909 1.00 97.19 127 LEU A N 1
ATOM 915 C CA . LEU A 1 127 ? 6.871 -14.031 -18.880 1.00 97.19 127 LEU A CA 1
ATOM 916 C C . LEU A 1 127 ? 6.284 -14.111 -17.466 1.00 97.19 127 LEU A C 1
ATOM 918 O O . LEU A 1 127 ? 6.843 -14.806 -16.621 1.00 97.19 127 LEU A O 1
ATOM 922 N N . VAL A 1 128 ? 5.152 -13.446 -17.212 1.00 96.12 128 VAL A N 1
ATOM 923 C CA . VAL A 1 128 ? 4.437 -13.534 -15.928 1.00 96.12 128 VAL A CA 1
ATOM 924 C C . VAL A 1 128 ? 3.943 -14.958 -15.670 1.00 96.12 128 VAL A C 1
ATOM 926 O O . VAL A 1 128 ? 4.059 -15.434 -14.545 1.00 96.12 128 VAL A O 1
ATOM 929 N N . ALA A 1 129 ? 3.438 -15.656 -16.691 1.00 95.38 129 ALA A N 1
ATOM 930 C CA . ALA A 1 129 ? 2.963 -17.036 -16.571 1.00 95.38 129 ALA A CA 1
ATOM 931 C C . ALA A 1 129 ? 4.077 -18.039 -16.216 1.00 95.38 129 ALA A C 1
ATOM 933 O O . ALA A 1 129 ? 3.788 -19.107 -15.689 1.00 95.38 129 ALA A O 1
ATOM 934 N N . MET A 1 130 ? 5.340 -17.694 -16.481 1.00 94.50 130 MET A N 1
ATOM 935 C CA . MET A 1 130 ? 6.508 -18.502 -16.112 1.00 94.50 130 MET A CA 1
ATOM 936 C C . MET A 1 130 ? 7.040 -18.206 -14.703 1.00 94.50 130 MET A C 1
ATOM 938 O O . MET A 1 130 ? 7.931 -18.914 -14.230 1.00 94.50 130 MET A O 1
ATOM 942 N N . LEU A 1 131 ? 6.553 -17.153 -14.036 1.00 93.31 131 LEU A N 1
ATOM 943 C CA . LEU A 1 131 ? 6.970 -16.836 -12.671 1.00 93.31 131 LEU A CA 1
ATOM 944 C C . LEU A 1 131 ? 6.491 -17.922 -11.699 1.00 93.31 131 LEU A C 1
ATOM 946 O O . LEU A 1 131 ? 5.438 -18.523 -11.914 1.00 93.31 131 LEU A O 1
ATOM 950 N N . PRO A 1 132 ? 7.223 -18.160 -10.596 1.00 87.19 132 PRO A N 1
ATOM 951 C CA . PRO A 1 132 ? 6.757 -19.079 -9.571 1.00 87.19 132 PRO A CA 1
ATOM 952 C C . PRO A 1 132 ? 5.400 -18.607 -9.044 1.00 87.19 132 PRO A C 1
ATOM 954 O O . PRO A 1 132 ? 5.259 -17.478 -8.565 1.00 87.19 132 PRO A O 1
ATOM 957 N N . HIS A 1 133 ? 4.399 -19.478 -9.127 1.00 81.62 133 HIS A N 1
ATOM 958 C CA . HIS A 1 133 ? 3.108 -19.215 -8.514 1.00 81.62 133 HIS A CA 1
ATOM 959 C C . HIS A 1 133 ? 3.267 -19.289 -6.994 1.00 81.62 133 HIS A C 1
ATOM 961 O O . HIS A 1 133 ? 3.745 -20.312 -6.489 1.00 81.62 133 HIS A O 1
ATOM 967 N N . PRO A 1 134 ? 2.893 -18.238 -6.242 1.00 77.19 134 PRO A N 1
ATOM 968 C CA . PRO A 1 134 ? 2.854 -18.354 -4.797 1.00 77.19 134 PRO A CA 1
ATOM 969 C C . PRO A 1 134 ? 1.859 -19.459 -4.437 1.00 77.19 134 PRO A C 1
ATOM 971 O O . PRO A 1 134 ? 0.762 -19.518 -4.995 1.00 77.19 134 PRO A O 1
ATOM 974 N N . GLN A 1 135 ? 2.236 -20.331 -3.502 1.00 77.56 135 GLN A N 1
ATOM 975 C CA . GLN A 1 135 ? 1.259 -21.189 -2.847 1.00 77.56 135 GLN A CA 1
ATOM 976 C C . GLN A 1 135 ? 0.353 -20.268 -2.038 1.00 77.56 135 GLN A C 1
ATOM 978 O O . GLN A 1 135 ? 0.744 -19.771 -0.982 1.00 77.56 135 GLN A O 1
ATOM 983 N N . LEU A 1 136 ? -0.823 -19.968 -2.587 1.00 75.12 136 LEU A N 1
ATOM 984 C CA . LEU A 1 136 ? -1.835 -19.274 -1.819 1.00 75.12 136 LEU A CA 1
ATOM 985 C C . LEU A 1 136 ? -2.253 -20.200 -0.669 1.00 75.12 136 LEU A C 1
ATOM 987 O O . LEU A 1 136 ? -2.421 -21.404 -0.893 1.00 75.12 136 LEU A O 1
ATOM 991 N N . PRO A 1 137 ? -2.386 -19.667 0.553 1.00 78.44 137 PRO A N 1
ATOM 992 C CA . PRO A 1 137 ? -2.980 -20.415 1.642 1.00 78.44 137 PRO A CA 1
ATOM 993 C C . PRO A 1 137 ? -4.330 -20.982 1.195 1.00 78.44 137 PRO A C 1
ATOM 995 O O . PRO A 1 137 ? -5.101 -20.310 0.506 1.00 78.44 137 PRO A O 1
ATOM 998 N N . HIS A 1 138 ? -4.594 -22.239 1.551 1.00 82.38 138 HIS A N 1
ATOM 999 C CA . HIS A 1 138 ? -5.903 -22.826 1.311 1.00 82.38 138 HIS A CA 1
ATOM 1000 C C . HIS A 1 138 ? -6.878 -22.222 2.316 1.00 82.38 138 HIS A C 1
ATOM 1002 O O . HIS A 1 138 ? -6.838 -22.542 3.505 1.00 82.38 138 HIS A O 1
ATOM 1008 N N . TRP A 1 139 ? -7.691 -21.296 1.830 1.00 87.31 139 TRP A N 1
ATOM 1009 C CA . TRP A 1 139 ? -8.778 -20.707 2.587 1.00 87.31 139 TRP A CA 1
ATOM 1010 C C . TRP A 1 139 ? -10.047 -21.542 2.452 1.00 87.31 139 TRP A C 1
ATOM 1012 O O . TRP A 1 139 ? -10.174 -22.354 1.533 1.00 87.31 139 TRP A O 1
ATOM 1022 N N . ASP A 1 140 ? -10.978 -21.330 3.380 1.00 86.88 140 ASP A N 1
ATOM 1023 C CA . ASP A 1 140 ? -12.302 -21.938 3.292 1.00 86.88 140 ASP A CA 1
ATOM 1024 C C . ASP A 1 140 ? -13.041 -21.423 2.049 1.00 86.88 140 ASP A C 1
ATOM 1026 O O . ASP A 1 140 ? -12.660 -20.415 1.450 1.00 86.88 140 ASP A O 1
ATOM 1030 N N . ALA A 1 141 ? -14.099 -22.123 1.637 1.00 91.94 141 ALA A N 1
ATOM 1031 C CA . ALA A 1 141 ? -14.911 -21.665 0.516 1.00 91.94 141 ALA A CA 1
ATOM 1032 C C . ALA A 1 141 ? -15.512 -20.278 0.833 1.00 91.94 141 ALA A C 1
ATOM 1034 O O . ALA A 1 141 ? -16.040 -20.101 1.935 1.00 91.94 141 ALA A O 1
ATOM 1035 N N . PRO A 1 142 ? -15.446 -19.315 -0.104 1.00 94.50 142 PRO A N 1
ATOM 1036 C CA . PRO A 1 142 ? -16.021 -17.995 0.107 1.00 94.50 142 PRO A CA 1
ATOM 1037 C C . PRO A 1 142 ? -17.543 -18.093 0.237 1.00 94.50 142 PRO A C 1
ATOM 1039 O O . PRO A 1 142 ? -18.196 -18.852 -0.488 1.00 94.50 142 PRO A O 1
ATOM 1042 N N . GLU A 1 143 ? -18.114 -17.298 1.137 1.00 96.62 143 GLU A N 1
ATOM 1043 C CA . GLU A 1 143 ? -19.559 -17.079 1.214 1.00 96.62 143 GLU A CA 1
ATOM 1044 C C . GLU A 1 143 ? -19.882 -15.633 0.838 1.00 96.62 143 GLU A C 1
ATOM 1046 O O . GLU A 1 143 ? -19.198 -14.726 1.307 1.00 96.62 143 GLU A O 1
ATOM 1051 N N . PRO A 1 144 ? -20.938 -15.377 0.046 1.00 96.75 144 PRO A N 1
ATOM 1052 C CA . PRO A 1 144 ? -21.344 -14.009 -0.244 1.00 96.75 144 PRO A CA 1
ATOM 1053 C C . PRO A 1 144 ? -21.725 -13.266 1.051 1.00 96.75 144 PRO A C 1
ATOM 1055 O O . PRO A 1 144 ? -22.183 -13.905 2.008 1.00 96.75 144 PRO A O 1
ATOM 1058 N N . PRO A 1 145 ? -21.595 -11.928 1.094 1.00 97.06 145 PRO A N 1
ATOM 1059 C CA . PRO A 1 145 ? -22.089 -11.133 2.212 1.00 97.06 145 PRO A CA 1
ATOM 1060 C C . PRO A 1 145 ? -23.577 -11.375 2.498 1.00 97.06 145 PRO A C 1
ATOM 1062 O O . PRO A 1 145 ? -24.347 -11.763 1.616 1.00 97.06 145 PRO A O 1
ATOM 1065 N N . ALA A 1 146 ? -24.000 -11.147 3.745 1.00 96.12 146 ALA A N 1
ATOM 1066 C CA . ALA A 1 146 ? -25.389 -11.390 4.155 1.00 96.12 146 ALA A CA 1
ATOM 1067 C C . ALA A 1 146 ? -26.384 -10.388 3.555 1.00 96.12 146 ALA A C 1
ATOM 1069 O O . ALA A 1 146 ? -27.590 -10.646 3.543 1.00 96.12 146 ALA A O 1
ATOM 1070 N N . THR A 1 147 ? -25.892 -9.232 3.121 1.00 96.25 147 THR A N 1
ATOM 1071 C CA . THR A 1 147 ? -26.667 -8.146 2.523 1.00 96.25 147 THR A CA 1
ATOM 1072 C C . THR A 1 147 ? -26.015 -7.703 1.217 1.00 96.25 147 THR A C 1
ATOM 1074 O O . THR A 1 147 ? -24.813 -7.869 1.023 1.00 96.25 147 THR A O 1
ATOM 1077 N N . ASP A 1 148 ? -26.818 -7.166 0.295 1.00 96.06 148 ASP A N 1
ATOM 1078 C CA . ASP A 1 148 ? -26.308 -6.621 -0.967 1.00 96.06 148 ASP A CA 1
ATOM 1079 C C . ASP A 1 148 ? -25.382 -5.424 -0.674 1.00 96.06 148 ASP A C 1
ATOM 1081 O O . ASP A 1 148 ? -25.838 -4.464 -0.053 1.00 96.06 148 ASP A O 1
ATOM 1085 N N . PRO A 1 149 ? -24.116 -5.418 -1.133 1.00 95.19 149 PRO A N 1
ATOM 1086 C CA . PRO A 1 149 ? -23.212 -4.281 -0.960 1.00 95.19 149 PRO A CA 1
ATOM 1087 C C . PRO A 1 149 ? -23.784 -2.933 -1.426 1.00 95.19 149 PRO A C 1
ATOM 1089 O O . PRO A 1 149 ? -23.375 -1.887 -0.922 1.00 95.19 149 PRO A O 1
ATOM 1092 N N . GLN A 1 150 ? -24.749 -2.926 -2.354 1.00 96.56 150 GLN A N 1
ATOM 1093 C CA . GLN A 1 150 ? -25.429 -1.701 -2.785 1.00 96.56 150 GLN A CA 1
ATOM 1094 C C . GLN A 1 150 ? -26.255 -1.037 -1.668 1.00 96.56 150 GLN A C 1
ATOM 1096 O O . GLN A 1 150 ? -26.458 0.175 -1.716 1.00 96.56 150 GLN A O 1
ATOM 1101 N N . THR A 1 151 ? -26.677 -1.762 -0.624 1.00 94.69 151 THR A N 1
ATOM 1102 C CA . THR A 1 151 ? -27.420 -1.162 0.503 1.00 94.69 151 THR A CA 1
ATOM 1103 C C . THR A 1 151 ? -26.572 -0.182 1.313 1.00 94.69 151 THR A C 1
ATOM 1105 O O . THR A 1 151 ? -27.113 0.612 2.081 1.00 94.69 151 THR A O 1
ATOM 1108 N N . LEU A 1 152 ? -25.244 -0.198 1.148 1.00 95.88 152 LEU A N 1
ATOM 1109 C CA . LEU A 1 152 ? -24.344 0.749 1.807 1.00 95.88 152 LEU A CA 1
ATOM 1110 C C . LEU A 1 152 ? -24.615 2.205 1.397 1.00 95.88 152 LEU A C 1
ATOM 1112 O O . LEU A 1 152 ? -24.388 3.101 2.209 1.00 95.88 152 LEU A O 1
ATOM 1116 N N . TYR A 1 153 ? -25.131 2.448 0.185 1.00 95.25 153 TYR A N 1
ATOM 1117 C CA . TYR A 1 153 ? -25.495 3.797 -0.269 1.00 95.25 153 TYR A CA 1
ATOM 1118 C C . TYR A 1 153 ? -26.659 4.400 0.525 1.00 95.25 153 TYR A C 1
ATOM 1120 O O . TYR A 1 153 ? -26.710 5.618 0.683 1.00 95.25 153 TYR A O 1
ATOM 1128 N N . ASP A 1 154 ? -27.552 3.556 1.042 1.00 94.44 154 ASP A N 1
ATOM 1129 C CA . ASP A 1 154 ? -28.678 3.975 1.879 1.00 94.44 154 ASP A CA 1
ATOM 1130 C C . ASP A 1 154 ? -28.314 3.974 3.374 1.00 94.44 154 ASP A C 1
ATOM 1132 O O . ASP A 1 154 ? -28.849 4.769 4.146 1.00 94.44 154 ASP A O 1
ATOM 1136 N N . LEU A 1 155 ? -27.401 3.086 3.792 1.00 95.62 155 LEU A N 1
ATOM 1137 C CA . LEU A 1 155 ? -26.942 2.974 5.180 1.00 95.62 155 LEU A CA 1
ATOM 1138 C C . LEU A 1 155 ? -26.085 4.171 5.607 1.00 95.62 155 LEU A C 1
ATOM 1140 O O . LEU A 1 155 ? -26.232 4.671 6.725 1.00 95.62 155 LEU A O 1
ATOM 1144 N N . LEU A 1 156 ? -25.152 4.594 4.748 1.00 95.19 156 LEU A N 1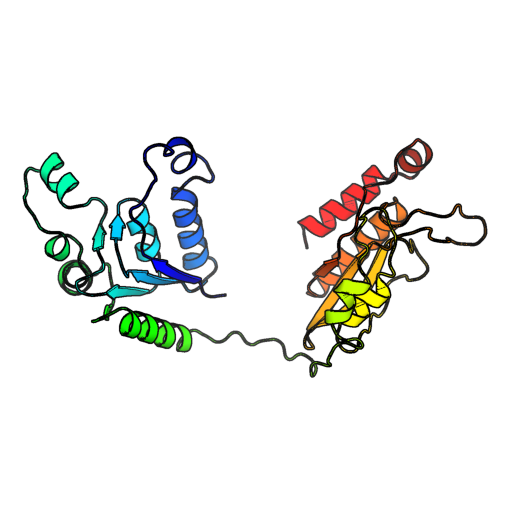
ATOM 1145 C CA . LEU A 1 156 ? -24.213 5.660 5.078 1.00 95.19 156 LEU A CA 1
ATOM 1146 C C . LEU A 1 156 ? -24.900 7.029 4.970 1.00 95.19 156 LEU A C 1
ATOM 1148 O O . LEU A 1 156 ? -25.365 7.407 3.893 1.00 95.19 156 LEU A O 1
ATOM 1152 N N . PRO A 1 157 ? -24.953 7.816 6.059 1.00 94.44 157 PRO A N 1
ATOM 1153 C CA . PRO A 1 157 ? -25.640 9.093 6.034 1.00 94.44 157 PRO A CA 1
ATOM 1154 C C . PRO A 1 157 ? -24.870 10.122 5.201 1.00 94.44 157 PRO A C 1
ATOM 1156 O O . PRO A 1 157 ? -23.647 10.226 5.277 1.00 94.44 157 PRO A O 1
ATOM 1159 N N . ALA A 1 158 ? -25.603 10.967 4.472 1.00 93.88 158 ALA A N 1
ATOM 1160 C CA . ALA A 1 158 ? -25.011 12.077 3.723 1.00 93.88 158 ALA A CA 1
ATOM 1161 C C . ALA A 1 158 ? -24.320 13.115 4.635 1.00 93.88 158 ALA A C 1
ATOM 1163 O O . ALA A 1 158 ? -23.356 13.765 4.230 1.00 93.88 158 ALA A O 1
ATOM 1164 N N . ASP A 1 159 ? -24.804 13.278 5.872 1.00 93.75 159 ASP A N 1
ATOM 1165 C CA . ASP A 1 159 ? -24.144 14.073 6.910 1.00 93.75 159 ASP A CA 1
ATOM 1166 C C . ASP A 1 159 ? -23.252 13.169 7.775 1.00 93.75 159 ASP A C 1
ATOM 1168 O O . ASP A 1 159 ? -23.750 12.385 8.581 1.00 93.75 159 ASP A O 1
ATOM 1172 N N . HIS A 1 160 ? -21.931 13.327 7.652 1.00 88.38 160 HIS A N 1
ATOM 1173 C CA . HIS A 1 160 ? -20.905 12.562 8.382 1.00 88.38 160 HIS A CA 1
ATOM 1174 C C . HIS A 1 160 ? -21.015 12.636 9.921 1.00 88.38 160 HIS A C 1
ATOM 1176 O O . HIS A 1 160 ? -20.378 11.867 10.646 1.00 88.38 160 HIS A O 1
ATOM 1182 N N . ARG A 1 161 ? -21.799 13.577 10.457 1.00 87.75 161 ARG A N 1
ATOM 1183 C CA . ARG A 1 161 ? -22.052 13.698 11.901 1.00 87.75 161 ARG A CA 1
ATOM 1184 C C . ARG A 1 161 ? -23.141 12.744 12.387 1.00 87.75 161 ARG A C 1
ATOM 1186 O O . ARG A 1 161 ? -23.268 12.542 13.594 1.00 87.75 161 ARG A O 1
ATOM 1193 N N . MET A 1 162 ? -23.949 12.202 11.479 1.00 93.19 162 MET A N 1
ATOM 1194 C CA . MET A 1 162 ? -25.004 11.252 11.812 1.00 93.19 162 MET A CA 1
ATOM 1195 C C . MET A 1 162 ? -24.425 9.856 12.054 1.00 93.19 162 MET A C 1
ATOM 1197 O O . MET A 1 162 ? -23.367 9.493 11.545 1.00 93.19 162 MET A O 1
ATOM 1201 N N . SER A 1 163 ? -25.123 9.076 12.875 1.00 95.69 163 SER A N 1
ATOM 1202 C CA . SER A 1 163 ? -24.760 7.694 13.177 1.00 95.69 163 SER A CA 1
ATOM 1203 C C . SER A 1 163 ? -25.412 6.716 12.210 1.00 95.69 163 SER A C 1
ATOM 1205 O O . SER A 1 163 ? -26.543 6.933 11.783 1.00 95.69 163 SER A O 1
ATOM 1207 N N . TYR A 1 164 ? -24.740 5.597 11.984 1.00 96.44 164 TYR A N 1
ATOM 1208 C CA . TYR A 1 164 ? -25.272 4.396 11.349 1.00 96.44 164 TYR A CA 1
ATOM 1209 C C . TYR A 1 164 ? -24.828 3.175 12.155 1.00 96.44 164 TYR A C 1
ATOM 1211 O O . TYR A 1 164 ? -24.001 3.285 13.067 1.00 96.44 164 TYR A O 1
ATOM 1219 N N . ASP A 1 165 ? -25.392 2.020 11.821 1.00 96.25 165 ASP A N 1
ATOM 1220 C CA . ASP A 1 165 ? -24.991 0.755 12.416 1.00 96.25 165 ASP A CA 1
ATOM 1221 C C . ASP A 1 165 ? -23.784 0.176 11.664 1.00 96.25 165 ASP A C 1
ATOM 1223 O O . ASP A 1 165 ? -23.881 -0.202 10.493 1.00 96.25 165 ASP A O 1
ATOM 1227 N N . VAL A 1 166 ? -22.629 0.116 12.333 1.00 97.44 166 VAL A N 1
ATOM 1228 C CA . VAL A 1 166 ? -21.414 -0.457 11.740 1.00 97.44 166 VAL A CA 1
ATOM 1229 C C . VAL A 1 166 ? -21.559 -1.960 11.500 1.00 97.44 166 VAL A C 1
ATOM 1231 O O . VAL A 1 166 ? -20.924 -2.493 10.597 1.00 97.44 166 VAL A O 1
ATOM 1234 N N . HIS A 1 167 ? -22.413 -2.655 12.253 1.00 97.62 167 HIS A N 1
ATOM 1235 C CA . HIS A 1 167 ? -22.665 -4.074 12.040 1.00 97.62 167 HIS A CA 1
ATOM 1236 C C . HIS A 1 167 ? -23.400 -4.313 10.726 1.00 97.62 167 HIS A C 1
ATOM 1238 O O . HIS A 1 167 ? -23.040 -5.237 10.005 1.00 97.62 167 HIS A O 1
ATOM 1244 N N . GLU A 1 168 ? -24.351 -3.452 10.356 1.00 97.56 168 GLU A N 1
ATOM 1245 C CA . GLU A 1 168 ? -24.997 -3.509 9.036 1.00 97.56 168 GLU A CA 1
ATOM 1246 C C . GLU A 1 168 ? -24.003 -3.231 7.901 1.00 97.56 168 GLU A C 1
ATOM 1248 O O . GLU A 1 168 ? -24.065 -3.876 6.853 1.00 97.56 168 GLU A O 1
ATOM 1253 N N . LEU A 1 169 ? -23.023 -2.348 8.129 1.00 97.62 169 LEU A N 1
ATOM 1254 C CA . LEU A 1 169 ? -21.930 -2.129 7.181 1.00 97.62 169 LEU A CA 1
ATOM 1255 C C . LEU A 1 169 ? -21.081 -3.396 7.026 1.00 97.62 169 LEU A C 1
ATOM 1257 O O . LEU A 1 169 ? -20.819 -3.838 5.910 1.00 97.62 169 LEU A O 1
ATOM 1261 N N . LEU A 1 170 ? -20.670 -4.004 8.141 1.00 98.25 170 LEU A N 1
ATOM 1262 C CA . LEU A 1 170 ? -19.855 -5.219 8.138 1.00 98.25 170 LEU A CA 1
ATOM 1263 C C . LEU A 1 170 ? -20.603 -6.410 7.520 1.00 98.25 170 LEU A C 1
ATOM 1265 O O . LEU A 1 170 ? -19.988 -7.220 6.829 1.00 98.25 170 LEU A O 1
ATOM 1269 N N . ARG A 1 171 ? -21.930 -6.490 7.681 1.00 98.06 171 ARG A N 1
ATOM 1270 C CA . ARG A 1 171 ? -22.773 -7.520 7.051 1.00 98.06 171 ARG A CA 1
ATOM 1271 C C . ARG A 1 171 ? -22.729 -7.501 5.521 1.00 98.06 171 ARG A C 1
ATOM 1273 O O . ARG A 1 171 ? -22.910 -8.557 4.913 1.00 98.06 171 ARG A O 1
ATOM 1280 N N . ALA A 1 172 ? -22.459 -6.335 4.934 1.00 97.62 172 ALA A N 1
ATOM 1281 C CA . ALA A 1 172 ? -22.364 -6.125 3.491 1.00 97.62 172 ALA A CA 1
ATOM 1282 C C . ALA A 1 172 ? -20.940 -6.327 2.931 1.00 97.62 172 ALA A C 1
ATOM 1284 O O . ALA A 1 172 ? -20.741 -6.247 1.721 1.00 97.62 172 ALA A O 1
ATOM 1285 N N . ILE A 1 173 ? -19.946 -6.563 3.799 1.00 96.94 173 ILE A N 1
ATOM 1286 C CA . ILE A 1 173 ? -18.527 -6.705 3.423 1.00 96.94 173 ILE A CA 1
ATOM 1287 C C . ILE A 1 173 ? -17.998 -8.104 3.741 1.00 96.94 173 ILE A C 1
ATOM 1289 O O . ILE A 1 173 ? -17.258 -8.675 2.947 1.00 96.94 173 ILE A O 1
ATOM 1293 N N . LEU A 1 174 ? -18.333 -8.632 4.917 1.00 98.38 174 LEU A N 1
ATOM 1294 C CA . LEU A 1 174 ? -17.786 -9.885 5.428 1.00 98.38 174 LEU A CA 1
ATOM 1295 C C . LEU A 1 174 ? -18.544 -11.086 4.865 1.00 98.38 174 LEU A C 1
ATOM 1297 O O . LEU A 1 174 ? -19.758 -11.023 4.669 1.00 98.38 174 LEU A O 1
ATOM 1301 N N . ASP A 1 175 ? -17.849 -12.206 4.701 1.00 98.00 175 ASP A N 1
ATOM 1302 C CA . ASP A 1 175 ? -18.433 -13.467 4.255 1.00 98.00 175 ASP A CA 1
ATOM 1303 C C . ASP A 1 175 ? -19.586 -13.893 5.171 1.00 98.00 175 ASP A C 1
ATOM 1305 O O . ASP A 1 175 ? -19.451 -13.996 6.399 1.00 98.00 175 ASP A O 1
ATOM 1309 N N . GLY A 1 176 ? -20.759 -14.107 4.571 1.00 97.56 176 GLY A N 1
ATOM 1310 C CA . GLY A 1 176 ? -21.994 -14.412 5.287 1.00 97.56 176 GLY A CA 1
ATOM 1311 C C . GLY A 1 176 ? -22.420 -13.347 6.305 1.00 97.56 176 GLY A C 1
ATOM 1312 O O . GLY A 1 176 ? -23.258 -13.628 7.163 1.00 97.56 176 GLY A O 1
ATOM 1313 N N . GLY A 1 177 ? -21.832 -12.147 6.243 1.00 97.38 177 GLY A N 1
ATOM 1314 C CA . GLY A 1 177 ? -22.057 -11.029 7.153 1.00 97.38 177 GLY A CA 1
ATOM 1315 C C . GLY A 1 177 ? -21.753 -11.332 8.620 1.00 97.38 177 GLY A C 1
ATOM 1316 O O . GLY A 1 177 ? -22.436 -10.810 9.503 1.00 97.38 177 GLY A O 1
ATOM 1317 N N . ARG A 1 178 ? -20.786 -12.219 8.889 1.00 97.25 178 ARG A N 1
ATOM 1318 C CA . ARG A 1 178 ? -20.457 -12.681 10.244 1.00 97.25 178 ARG A CA 1
ATOM 1319 C C . ARG A 1 178 ? -19.177 -12.048 10.767 1.00 97.25 178 ARG A C 1
ATOM 1321 O O . ARG A 1 178 ? -18.171 -11.984 10.069 1.00 97.25 178 ARG A O 1
ATOM 1328 N N . ILE A 1 179 ? -19.220 -11.681 12.040 1.00 98.44 179 ILE A N 1
ATOM 1329 C CA . ILE A 1 179 ? -18.065 -11.289 12.838 1.00 98.44 179 ILE A CA 1
ATOM 1330 C C . ILE A 1 179 ? -18.173 -11.969 14.204 1.00 98.44 179 ILE A C 1
ATOM 1332 O O . ILE A 1 179 ? -19.238 -11.952 14.822 1.00 98.44 179 ILE A O 1
ATOM 1336 N N . ASP A 1 180 ? -17.090 -12.600 14.645 1.00 98.38 180 ASP A N 1
ATOM 1337 C CA . ASP A 1 180 ? -16.938 -13.112 16.005 1.00 98.38 180 ASP A CA 1
ATOM 1338 C C . ASP A 1 180 ? -16.226 -12.044 16.840 1.00 98.38 180 ASP A C 1
ATOM 1340 O O . ASP A 1 180 ? -15.020 -11.820 16.709 1.00 98.38 180 ASP A O 1
ATOM 1344 N N . GLU A 1 181 ? -16.998 -11.287 17.619 1.00 98.56 181 GLU A N 1
ATOM 1345 C CA . GLU A 1 181 ? -16.492 -10.104 18.308 1.00 98.56 181 GLU A CA 1
ATOM 1346 C C . GLU A 1 181 ? -15.572 -10.444 19.487 1.00 98.56 181 GLU A C 1
ATOM 1348 O O . GLU A 1 181 ? -15.964 -11.014 20.508 1.00 98.56 181 GLU A O 1
ATOM 1353 N N . PHE A 1 182 ? -14.338 -9.963 19.393 1.00 98.62 182 PHE A N 1
ATOM 1354 C CA . PHE A 1 182 ? -13.364 -9.982 20.465 1.00 98.62 182 PHE A CA 1
ATOM 1355 C C . PHE A 1 182 ? -13.726 -8.946 21.538 1.00 98.62 182 PHE A C 1
ATOM 1357 O O . PHE A 1 182 ? -13.716 -7.736 21.297 1.00 98.62 182 PHE A O 1
ATOM 1364 N N . GLN A 1 183 ? -13.998 -9.431 22.754 1.00 97.44 183 GLN A N 1
ATOM 1365 C CA . GLN A 1 183 ? -14.388 -8.605 23.904 1.00 97.44 183 GLN A CA 1
ATOM 1366 C C . GLN A 1 183 ? -15.580 -7.679 23.581 1.00 97.44 183 GLN A C 1
ATOM 1368 O O . GLN A 1 183 ? -15.510 -6.467 23.798 1.00 97.44 183 GLN A O 1
ATOM 1373 N N . SER A 1 184 ? -16.678 -8.246 23.068 1.00 96.38 184 SER A N 1
ATOM 1374 C CA . SER A 1 184 ? -17.900 -7.521 22.663 1.00 96.38 184 SER A CA 1
ATOM 1375 C C . SER A 1 184 ? -18.524 -6.654 23.765 1.00 96.38 184 SER A C 1
ATOM 1377 O O . SER A 1 184 ? -19.193 -5.669 23.471 1.00 96.38 184 SER A O 1
ATOM 1379 N N . ASP A 1 185 ? -18.293 -6.984 25.039 1.00 94.38 185 ASP A N 1
ATOM 1380 C CA . ASP A 1 185 ? -18.810 -6.233 26.194 1.00 94.38 185 ASP A CA 1
ATOM 1381 C C . ASP A 1 185 ? -17.827 -5.176 26.740 1.00 94.38 185 ASP A C 1
ATOM 1383 O O . ASP A 1 185 ? -18.129 -4.485 27.717 1.00 94.38 185 ASP A O 1
ATOM 1387 N N . LEU A 1 186 ? -16.638 -5.051 26.139 1.00 95.19 186 LEU A N 1
ATOM 1388 C CA . LEU A 1 186 ? -15.593 -4.097 26.517 1.00 95.19 186 LEU A CA 1
ATOM 1389 C C . LEU A 1 186 ? -15.458 -3.007 25.455 1.00 95.19 186 LEU A C 1
ATOM 1391 O O . LEU A 1 186 ? -15.316 -3.340 24.278 1.00 95.19 186 LEU A O 1
ATOM 1395 N N . ALA A 1 187 ? -15.430 -1.735 25.873 1.00 95.69 187 ALA A N 1
ATOM 1396 C CA . ALA A 1 187 ? -15.176 -0.596 24.984 1.00 95.69 187 ALA A CA 1
ATOM 1397 C C . ALA A 1 187 ? -15.958 -0.693 23.658 1.00 95.69 187 ALA A C 1
ATOM 1399 O O . ALA A 1 187 ? -15.391 -0.765 22.568 1.00 95.69 187 ALA A O 1
ATOM 1400 N N . ARG A 1 188 ? -17.286 -0.791 23.781 1.00 96.38 188 ARG A N 1
ATOM 1401 C CA . ARG A 1 188 ? -18.211 -1.120 22.686 1.00 96.38 188 ARG A CA 1
ATOM 1402 C C . ARG A 1 188 ? -18.158 -0.130 21.526 1.00 96.38 188 ARG A C 1
ATOM 1404 O O . ARG A 1 188 ? -18.491 -0.490 20.413 1.00 96.38 188 ARG A O 1
ATOM 1411 N N . GLU A 1 189 ? -17.686 1.089 21.763 1.00 96.81 189 GLU A N 1
ATOM 1412 C CA . GLU A 1 189 ? -17.462 2.109 20.741 1.00 96.81 189 GLU A CA 1
ATOM 1413 C C . GLU A 1 189 ? -16.445 1.714 19.652 1.00 96.81 189 GLU A C 1
ATOM 1415 O O . GLU A 1 189 ? -16.402 2.357 18.599 1.00 96.81 189 GLU A O 1
ATOM 1420 N N . ILE A 1 190 ? -15.662 0.649 19.871 1.00 98.06 190 ILE A N 1
ATOM 1421 C CA . ILE A 1 190 ? -14.798 0.032 18.866 1.00 98.06 190 ILE A CA 1
ATOM 1422 C C . ILE A 1 190 ? -15.011 -1.487 18.814 1.00 98.06 190 ILE A C 1
ATOM 1424 O O . ILE A 1 190 ? -14.778 -2.236 19.771 1.00 98.06 190 ILE A O 1
ATOM 1428 N N . VAL A 1 191 ? -15.464 -1.950 17.655 1.00 98.56 191 VAL A N 1
ATOM 1429 C CA . VAL A 1 191 ? -15.619 -3.368 17.342 1.00 98.56 191 VAL A CA 1
ATOM 1430 C C . VAL A 1 191 ? -14.246 -3.919 16.983 1.00 98.56 191 VAL A C 1
ATOM 1432 O O . VAL A 1 191 ? -13.536 -3.349 16.159 1.00 98.56 191 VAL A O 1
ATOM 1435 N N . CYS A 1 192 ? -13.867 -5.020 17.619 1.00 98.88 192 CYS A N 1
ATOM 1436 C CA . CYS A 1 192 ? -12.741 -5.860 17.225 1.00 98.88 192 CYS A CA 1
ATOM 1437 C C . CYS A 1 192 ? -13.302 -7.264 17.040 1.00 98.88 192 CYS A C 1
ATOM 1439 O O . CYS A 1 192 ? -14.091 -7.688 17.881 1.00 98.88 192 CYS A O 1
ATOM 1441 N N . GLY A 1 193 ? -12.930 -7.996 15.999 1.00 98.69 193 GLY A N 1
ATOM 1442 C CA . GLY A 1 193 ? -13.437 -9.356 15.835 1.00 98.69 193 GLY A CA 1
ATOM 1443 C C . GLY A 1 193 ? -12.822 -10.121 14.681 1.00 98.69 193 GLY A C 1
ATOM 1444 O O . GLY A 1 193 ? -12.279 -9.532 13.749 1.00 98.69 193 GLY A O 1
ATOM 1445 N N . ASP A 1 194 ? -12.902 -11.442 14.762 1.00 98.69 194 ASP A N 1
ATOM 1446 C CA . ASP A 1 194 ? -12.483 -12.334 13.689 1.00 98.69 194 ASP A CA 1
ATOM 1447 C C . ASP A 1 194 ? -13.605 -12.462 12.655 1.00 98.69 194 ASP A C 1
ATOM 1449 O O . ASP A 1 194 ? -14.776 -12.642 12.992 1.00 98.69 194 ASP A O 1
ATOM 1453 N N . ALA A 1 195 ? -13.252 -12.383 11.379 1.00 98.44 195 ALA A N 1
ATOM 1454 C CA . ALA A 1 195 ? -14.184 -12.549 10.276 1.00 98.44 195 ALA A CA 1
ATOM 1455 C C . ALA A 1 195 ? -13.493 -13.179 9.064 1.00 98.44 195 ALA A C 1
ATOM 1457 O O . ALA A 1 195 ? -12.339 -13.614 9.136 1.00 98.44 195 ALA A O 1
ATOM 1458 N N . ARG A 1 196 ? -14.210 -13.242 7.939 1.00 97.94 196 ARG A N 1
ATOM 1459 C CA . ARG A 1 196 ? -13.673 -13.706 6.660 1.00 97.94 196 ARG A CA 1
ATOM 1460 C C . ARG A 1 196 ? -14.070 -12.789 5.515 1.00 97.94 196 ARG A C 1
ATOM 1462 O O . ARG A 1 196 ? -15.134 -12.178 5.569 1.00 97.94 196 ARG A O 1
ATOM 1469 N N . ILE A 1 197 ? -13.200 -12.706 4.514 1.00 96.88 197 ILE A N 1
ATOM 1470 C CA . ILE A 1 197 ? -13.458 -12.074 3.215 1.00 96.88 197 ILE A CA 1
ATOM 1471 C C . ILE A 1 197 ? -12.903 -13.005 2.144 1.00 96.88 197 ILE A C 1
ATOM 1473 O O . ILE A 1 197 ? -11.708 -13.299 2.156 1.00 96.88 197 ILE A O 1
ATOM 1477 N N . GLU A 1 198 ? -13.748 -13.465 1.228 1.00 95.12 198 GLU A N 1
ATOM 1478 C CA . GLU A 1 198 ? -13.374 -14.419 0.177 1.00 95.12 198 GLU A CA 1
ATOM 1479 C C . GLU A 1 198 ? -12.693 -15.680 0.757 1.00 95.12 198 GLU A C 1
ATOM 1481 O O . GLU A 1 198 ? -11.659 -16.152 0.277 1.00 95.12 198 GLU A O 1
ATOM 1486 N N . GLY A 1 199 ? -13.226 -16.184 1.873 1.00 95.31 199 GLY A N 1
ATOM 1487 C CA . GLY A 1 199 ? -12.701 -17.313 2.637 1.00 95.31 199 GLY A CA 1
ATOM 1488 C C . GLY A 1 199 ? -11.487 -16.992 3.516 1.00 95.31 199 GLY A C 1
ATOM 1489 O O . GLY A 1 199 ? -11.199 -17.740 4.457 1.00 95.31 199 GLY A O 1
ATOM 1490 N N . MET A 1 200 ? -10.775 -15.889 3.265 1.00 95.56 200 MET A N 1
ATOM 1491 C CA . MET A 1 200 ? -9.561 -15.504 3.991 1.00 95.56 200 MET A CA 1
ATOM 1492 C C . MET A 1 200 ? -9.902 -15.005 5.403 1.00 95.56 200 MET A C 1
ATOM 1494 O O . MET A 1 200 ? -10.724 -14.097 5.521 1.00 95.56 200 MET A O 1
ATOM 1498 N N . PRO A 1 201 ? -9.273 -15.531 6.474 1.00 96.81 201 PRO A N 1
ATOM 1499 C CA . PRO A 1 201 ? -9.455 -15.000 7.821 1.00 96.81 201 PRO A CA 1
ATOM 1500 C C . PRO A 1 201 ? -8.909 -13.573 7.916 1.00 96.81 201 PRO A C 1
ATOM 1502 O O . PRO A 1 201 ? -7.801 -13.298 7.454 1.00 96.81 201 PRO A O 1
ATOM 1505 N N . VAL A 1 202 ? -9.673 -12.678 8.537 1.00 98.25 202 VAL A N 1
ATOM 1506 C CA . VAL A 1 202 ? -9.302 -11.275 8.755 1.00 98.25 202 VAL A CA 1
ATOM 1507 C C . VAL A 1 202 ? -9.661 -10.838 10.172 1.00 98.25 202 VAL A C 1
ATOM 1509 O O . VAL A 1 202 ? -10.714 -11.201 10.695 1.00 98.25 202 VAL A O 1
ATOM 1512 N N . GLY A 1 203 ? -8.793 -10.043 10.792 1.00 98.69 203 GLY A N 1
ATOM 1513 C CA . GLY A 1 203 ? -9.081 -9.347 12.041 1.00 98.69 203 GLY A CA 1
ATOM 1514 C C . GLY A 1 203 ? -9.667 -7.975 11.731 1.00 98.69 203 GLY A C 1
ATOM 1515 O O . GLY A 1 203 ? -8.996 -7.130 11.146 1.00 98.69 203 GLY A O 1
ATOM 1516 N N . VAL A 1 204 ? -10.919 -7.741 12.100 1.00 98.88 204 VAL A N 1
ATOM 1517 C CA . VAL A 1 204 ? -11.645 -6.500 11.813 1.00 98.88 204 VAL A CA 1
ATOM 1518 C C . VAL A 1 204 ? -11.557 -5.563 13.008 1.00 98.88 204 VAL A C 1
ATOM 1520 O O . VAL A 1 204 ? -11.821 -5.977 14.133 1.00 98.88 204 VAL A O 1
ATOM 1523 N N . ILE A 1 205 ? -11.226 -4.297 12.760 1.00 98.81 205 ILE A N 1
ATOM 1524 C CA . ILE A 1 205 ? -11.275 -3.203 13.735 1.00 98.81 205 ILE A CA 1
ATOM 1525 C C . ILE A 1 205 ? -12.153 -2.101 13.142 1.00 98.81 205 ILE A C 1
ATOM 1527 O O . ILE A 1 205 ? -11.799 -1.525 12.114 1.00 98.81 205 ILE A O 1
ATOM 1531 N N . ALA A 1 206 ? -13.293 -1.803 13.767 1.00 98.69 206 ALA A N 1
ATOM 1532 C CA . ALA A 1 206 ? -14.277 -0.866 13.229 1.00 98.69 206 ALA A CA 1
ATOM 1533 C C . ALA A 1 206 ? -14.822 0.093 14.294 1.00 98.69 206 ALA A C 1
ATOM 1535 O O . ALA A 1 206 ? -15.185 -0.321 15.396 1.00 98.69 206 ALA A O 1
ATOM 1536 N N . ASN A 1 207 ? -14.911 1.384 13.973 1.00 98.31 207 ASN A N 1
ATOM 1537 C CA . ASN A 1 207 ? -15.513 2.368 14.874 1.00 98.31 207 ASN A CA 1
ATOM 1538 C C . ASN A 1 207 ? -17.044 2.276 14.831 1.00 98.31 207 ASN A C 1
ATOM 1540 O O . ASN A 1 207 ? -17.639 2.345 13.759 1.00 98.31 207 ASN A O 1
ATOM 1544 N N . GLN A 1 208 ? -17.699 2.191 15.991 1.00 96.75 208 GLN A N 1
ATOM 1545 C CA . GLN A 1 208 ? -19.144 2.416 16.063 1.00 96.75 208 GLN A CA 1
ATOM 1546 C C . GLN A 1 208 ? -19.451 3.915 16.046 1.00 96.75 208 GLN A C 1
ATOM 1548 O O . GLN A 1 208 ? -18.633 4.724 16.478 1.00 96.75 208 G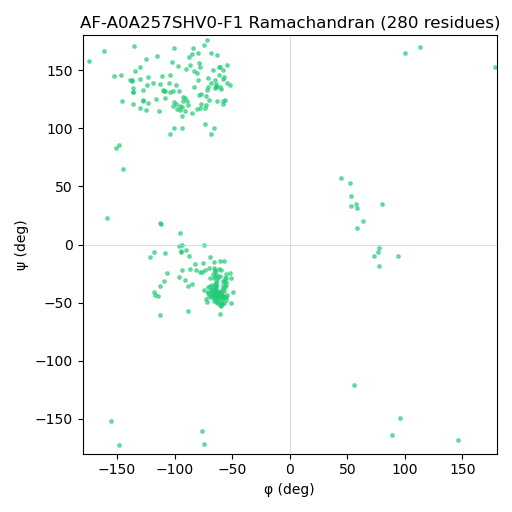LN A O 1
ATOM 1553 N N . ARG A 1 209 ? -20.661 4.295 15.625 1.00 95.56 209 ARG A N 1
ATOM 1554 C CA . ARG A 1 209 ? -21.175 5.673 15.693 1.00 95.56 209 ARG A CA 1
ATOM 1555 C C . ARG A 1 209 ? -22.378 5.764 16.631 1.00 95.56 209 ARG A C 1
ATOM 1557 O O . ARG A 1 209 ? -23.015 4.768 16.950 1.00 95.56 209 ARG A O 1
ATOM 1564 N N . GLY A 1 210 ? -22.707 6.980 17.063 1.00 94.06 210 GLY A N 1
ATOM 1565 C CA . GLY A 1 210 ? -23.858 7.238 17.938 1.00 94.06 210 GLY A CA 1
ATOM 1566 C C . GLY A 1 210 ? -23.532 7.145 19.431 1.00 94.06 210 GLY A C 1
ATOM 1567 O O . GLY A 1 210 ? -22.378 7.240 19.833 1.00 94.06 210 GLY A O 1
ATOM 1568 N N . LEU A 1 211 ? -24.558 7.030 20.276 1.00 94.62 211 LEU A N 1
ATOM 1569 C CA . LEU A 1 211 ? -24.393 6.969 21.731 1.00 94.62 211 LEU A CA 1
ATOM 1570 C C . LEU A 1 211 ? -24.315 5.512 22.200 1.00 94.62 211 LEU A C 1
ATOM 1572 O O . LEU A 1 211 ? -25.284 4.763 22.077 1.00 94.62 211 LEU A O 1
ATOM 1576 N N . ILE A 1 212 ? -23.188 5.133 22.794 1.00 94.19 212 ILE A N 1
ATOM 1577 C CA . ILE A 1 212 ? -22.896 3.764 23.210 1.00 94.19 212 ILE A CA 1
ATOM 1578 C C . ILE A 1 212 ? -23.117 3.626 24.715 1.00 94.19 212 ILE A C 1
ATOM 1580 O O . ILE A 1 212 ? -22.488 4.302 25.534 1.00 94.19 212 ILE A O 1
ATOM 1584 N N . LYS A 1 213 ? -24.039 2.740 25.097 1.00 89.81 213 LYS A N 1
ATOM 1585 C CA . LYS A 1 213 ? -24.300 2.428 26.506 1.00 89.81 213 LYS A CA 1
ATOM 1586 C C . LYS A 1 213 ? -23.245 1.444 27.012 1.00 89.81 213 LYS A C 1
ATOM 1588 O O . LYS A 1 213 ? -23.167 0.318 26.515 1.00 89.81 213 LYS A O 1
ATOM 1593 N N . GLY A 1 214 ? -22.463 1.896 27.990 1.00 82.25 214 GLY A N 1
ATOM 1594 C CA . GLY A 1 214 ? -21.505 1.075 28.728 1.00 82.25 214 GLY A CA 1
ATOM 1595 C C . GLY A 1 214 ? -22.177 0.173 29.764 1.00 82.25 214 GLY A C 1
ATOM 1596 O O . GLY A 1 214 ? -23.384 -0.090 29.707 1.00 82.25 214 GLY A O 1
ATOM 1597 N N . ARG A 1 215 ? -21.385 -0.295 30.731 1.00 85.81 215 ARG A N 1
ATOM 1598 C CA . ARG A 1 215 ? -21.872 -1.126 31.839 1.00 85.81 215 ARG A CA 1
ATOM 1599 C C . ARG A 1 215 ? -22.770 -0.320 32.774 1.00 85.81 215 ARG A C 1
ATOM 1601 O O . ARG A 1 215 ? -22.798 0.911 32.760 1.00 85.81 215 ARG A O 1
ATOM 1608 N N . GLN A 1 216 ? -23.5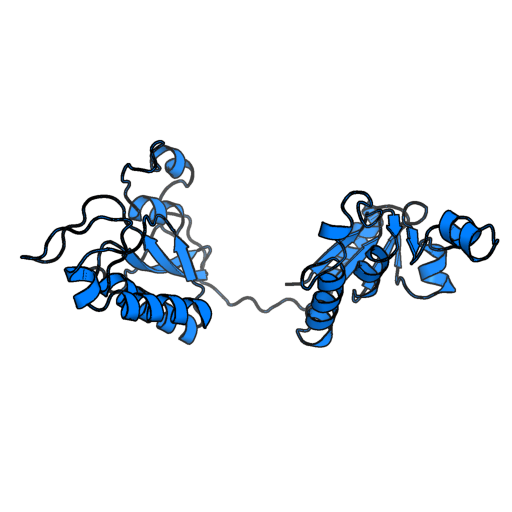15 -1.021 33.623 1.00 84.69 216 GLN A N 1
ATOM 1609 C CA . GLN A 1 216 ? -24.381 -0.372 34.602 1.00 84.69 216 GLN A CA 1
ATOM 1610 C C . GLN A 1 216 ? -23.563 0.560 35.514 1.00 84.69 216 GLN A C 1
ATOM 1612 O O . GLN A 1 216 ? -22.651 0.118 36.204 1.00 84.69 216 GLN A O 1
ATOM 1617 N N . GLY A 1 217 ? -23.910 1.850 35.515 1.00 83.75 217 GLY A N 1
ATOM 1618 C CA . GLY A 1 217 ? -23.221 2.884 36.294 1.00 83.75 217 GLY A CA 1
ATOM 1619 C C . GLY A 1 217 ? -22.122 3.640 35.538 1.00 83.75 217 GLY A C 1
ATOM 1620 O O . GLY A 1 217 ? -21.674 4.676 36.025 1.00 83.75 217 GLY A O 1
ATOM 1621 N N . GLU A 1 218 ? -21.728 3.194 34.343 1.00 86.19 218 GLU A N 1
ATOM 1622 C CA . GLU A 1 218 ? -20.794 3.928 33.486 1.00 86.19 218 GLU A CA 1
ATOM 1623 C C . GLU A 1 218 ? -21.517 5.040 32.711 1.00 86.19 218 GLU A C 1
ATOM 1625 O O . GLU A 1 218 ? -22.691 4.927 32.339 1.00 86.19 218 GLU A O 1
ATOM 1630 N N . ARG A 1 219 ? -20.805 6.141 32.446 1.00 86.56 219 ARG A N 1
ATOM 1631 C CA . ARG A 1 219 ? -21.317 7.188 31.558 1.00 86.56 219 ARG A CA 1
ATOM 1632 C C . ARG A 1 219 ? -21.369 6.647 30.124 1.00 86.56 219 ARG A C 1
ATOM 1634 O O . ARG A 1 219 ? -20.421 5.979 29.710 1.00 86.56 219 ARG A O 1
ATOM 1641 N N . PRO A 1 220 ? -22.429 6.947 29.353 1.00 91.88 220 PRO A N 1
ATOM 1642 C CA . PRO A 1 220 ? -22.453 6.624 27.935 1.00 91.88 220 PRO A CA 1
ATOM 1643 C C . PRO A 1 220 ? -21.233 7.210 27.221 1.00 91.88 220 PRO A C 1
ATOM 1645 O O . PRO A 1 220 ? -20.841 8.349 27.487 1.00 91.88 220 PRO A O 1
ATOM 1648 N N . ARG A 1 221 ? -20.658 6.430 26.311 1.00 94.56 221 ARG A N 1
ATOM 1649 C CA . ARG A 1 221 ? -19.556 6.856 25.447 1.00 94.56 221 ARG A CA 1
ATOM 1650 C C . ARG A 1 221 ? -20.109 7.301 24.100 1.00 94.56 221 ARG A C 1
ATOM 1652 O O . ARG A 1 221 ? -21.177 6.857 23.679 1.00 94.56 221 ARG A O 1
ATOM 1659 N N . PHE A 1 222 ? -19.395 8.187 23.421 1.00 95.25 222 PHE A 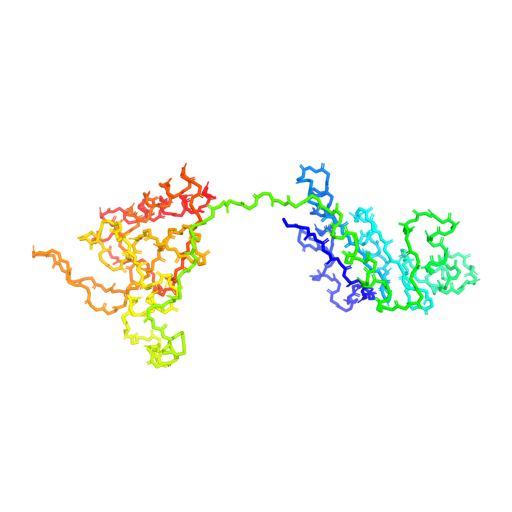N 1
ATOM 1660 C CA . PHE A 1 222 ? -19.730 8.564 22.053 1.00 95.25 222 PHE A CA 1
ATOM 1661 C C . PHE A 1 222 ? -18.942 7.680 21.088 1.00 95.25 222 PHE A C 1
ATOM 1663 O O . PHE A 1 222 ? -17.720 7.585 21.178 1.00 95.25 222 PHE A O 1
ATOM 1670 N N . GLY A 1 223 ? -19.648 7.044 20.160 1.00 95.19 223 GLY A N 1
ATOM 1671 C CA . GLY A 1 223 ? -19.053 6.362 19.022 1.00 95.19 223 GLY A CA 1
ATOM 1672 C C . GLY A 1 223 ? -18.205 7.320 18.183 1.00 95.19 223 GLY A C 1
ATOM 1673 O O . GLY A 1 223 ? -18.446 8.529 18.146 1.00 95.19 223 GLY A O 1
ATOM 1674 N N . GLY A 1 224 ? -17.179 6.777 17.538 1.00 95.50 224 GLY A N 1
ATOM 1675 C CA . GLY A 1 224 ? -16.157 7.531 16.823 1.00 95.50 224 GLY A CA 1
ATOM 1676 C C . GLY A 1 224 ? -15.113 8.172 17.740 1.00 95.50 224 GLY A C 1
ATOM 1677 O O . GLY A 1 224 ? -14.168 8.766 17.233 1.00 95.50 224 GLY A O 1
ATOM 1678 N N . ILE A 1 225 ? -15.233 8.061 19.066 1.00 97.38 225 ILE A N 1
ATOM 1679 C CA . ILE A 1 225 ? -14.208 8.519 20.011 1.00 97.38 225 ILE A CA 1
ATOM 1680 C C . ILE A 1 225 ? -13.448 7.313 20.563 1.00 97.38 225 ILE A C 1
ATOM 1682 O O . ILE A 1 225 ? -14.053 6.349 21.023 1.00 97.38 225 ILE A O 1
ATOM 1686 N N . VAL A 1 226 ? -12.117 7.376 20.546 1.00 98.06 226 VAL A N 1
ATOM 1687 C CA . VAL A 1 226 ? -11.245 6.368 21.160 1.00 98.06 226 VAL A CA 1
ATOM 1688 C C . VAL A 1 226 ? -10.968 6.747 22.615 1.00 98.06 226 VAL A C 1
ATOM 1690 O O . VAL A 1 226 ? -10.456 7.826 22.909 1.00 98.06 226 VAL A O 1
ATOM 1693 N N . TYR A 1 227 ? -11.292 5.842 23.531 1.00 97.88 227 TYR A N 1
ATOM 1694 C CA . TYR A 1 227 ? -11.009 5.957 24.965 1.00 97.88 227 TYR A CA 1
ATOM 1695 C C . TYR A 1 227 ? -9.773 5.126 25.345 1.00 97.88 227 TYR A C 1
ATOM 1697 O O . TYR A 1 227 ? -9.308 4.308 24.551 1.00 97.88 227 TYR A O 1
ATOM 1705 N N . ALA A 1 228 ? -9.245 5.291 26.563 1.00 98.06 228 ALA A N 1
ATOM 1706 C CA . ALA A 1 228 ? -8.084 4.519 27.022 1.00 98.06 228 ALA A CA 1
ATOM 1707 C C . ALA A 1 228 ? -8.333 2.997 26.941 1.00 98.06 228 ALA A C 1
ATOM 1709 O O . ALA A 1 228 ? -7.526 2.262 26.379 1.00 98.06 228 ALA A O 1
ATOM 1710 N N . GLU A 1 229 ? -9.503 2.540 27.401 1.00 97.25 229 GLU A N 1
ATOM 1711 C CA . GLU A 1 229 ? -9.905 1.125 27.340 1.00 97.25 229 GLU A CA 1
ATOM 1712 C C . GLU A 1 229 ? -10.069 0.623 25.893 1.00 97.25 229 GLU A C 1
ATOM 1714 O O . GLU A 1 229 ? -9.658 -0.493 25.582 1.00 97.25 229 GLU A O 1
ATOM 1719 N N . SER A 1 230 ? -10.603 1.462 24.993 1.00 97.56 230 SER A N 1
ATOM 1720 C CA . SER A 1 230 ? -10.660 1.171 23.552 1.00 97.56 230 SER A CA 1
ATOM 1721 C C . SER A 1 230 ? -9.265 0.959 22.967 1.00 97.56 230 SER A C 1
ATOM 1723 O O . SER A 1 230 ? -9.037 -0.006 22.245 1.00 97.56 230 SER A O 1
ATOM 1725 N N . ALA A 1 231 ? -8.320 1.849 23.276 1.00 98.62 231 ALA A N 1
ATOM 1726 C CA . ALA A 1 231 ? -6.968 1.777 22.735 1.00 98.62 231 ALA A CA 1
ATOM 1727 C C . ALA A 1 231 ? -6.212 0.532 23.229 1.00 98.62 231 ALA A C 1
ATOM 1729 O O . ALA A 1 231 ? -5.596 -0.158 22.420 1.00 98.62 231 ALA A O 1
ATOM 1730 N N . ASP A 1 232 ? -6.314 0.194 24.520 1.00 98.50 232 ASP A N 1
ATOM 1731 C CA . ASP A 1 232 ? -5.714 -1.034 25.060 1.00 98.50 232 ASP A CA 1
ATOM 1732 C C . ASP A 1 232 ? -6.359 -2.302 24.452 1.00 98.50 232 ASP A C 1
ATOM 1734 O O . ASP A 1 232 ? -5.639 -3.238 24.094 1.00 98.50 232 ASP A O 1
ATOM 1738 N N . LYS A 1 233 ? -7.694 -2.329 24.271 1.00 98.62 233 LYS A N 1
ATOM 1739 C CA . LYS A 1 233 ? -8.412 -3.430 23.590 1.00 98.62 233 LYS A CA 1
ATOM 1740 C C . LYS A 1 233 ? -7.879 -3.648 22.174 1.00 98.62 233 LYS A C 1
ATOM 1742 O O . LYS A 1 233 ? -7.555 -4.777 21.803 1.00 98.62 233 LYS A O 1
ATOM 1747 N N . VAL A 1 234 ? -7.774 -2.574 21.391 1.00 98.81 234 VAL A N 1
ATOM 1748 C CA . VAL A 1 234 ? -7.323 -2.649 19.997 1.00 98.81 234 VAL A CA 1
ATOM 1749 C C . VAL A 1 234 ? -5.854 -3.050 19.907 1.00 98.81 234 VAL A C 1
ATOM 1751 O O . VAL A 1 234 ? -5.528 -3.921 19.107 1.00 98.81 234 VAL A O 1
ATOM 1754 N N . ALA A 1 235 ? -4.979 -2.481 20.743 1.00 98.81 235 ALA A N 1
ATOM 1755 C CA . ALA A 1 235 ? -3.563 -2.848 20.778 1.00 98.81 235 ALA A CA 1
ATOM 1756 C C . ALA A 1 235 ? -3.385 -4.358 21.003 1.00 98.81 235 ALA A C 1
ATOM 1758 O O . ALA A 1 235 ? -2.698 -5.033 20.240 1.00 98.81 235 ALA A O 1
ATOM 1759 N N . TYR A 1 236 ? -4.095 -4.912 21.992 1.00 98.69 236 TYR A N 1
ATOM 1760 C CA . TYR A 1 236 ? -4.059 -6.346 22.267 1.00 98.69 236 TYR A CA 1
ATOM 1761 C C . TYR A 1 236 ? -4.562 -7.183 21.082 1.00 98.69 236 TYR A C 1
ATOM 1763 O O . TYR A 1 236 ? -3.988 -8.230 20.764 1.00 98.69 236 TYR A O 1
ATOM 1771 N N . PHE A 1 237 ? -5.648 -6.744 20.439 1.00 98.81 237 PHE A N 1
ATOM 1772 C CA . PHE A 1 237 ? -6.219 -7.437 19.289 1.00 98.81 237 PHE A CA 1
ATOM 1773 C C . PHE A 1 237 ? -5.262 -7.446 18.086 1.00 98.81 237 PHE A C 1
ATOM 1775 O O . PHE A 1 237 ? -5.084 -8.497 17.468 1.00 98.81 237 PHE A O 1
ATOM 1782 N N . ILE A 1 238 ? -4.590 -6.324 17.808 1.00 98.81 238 ILE A N 1
ATOM 1783 C CA . ILE A 1 238 ? -3.554 -6.214 16.768 1.00 98.81 238 ILE A CA 1
ATOM 1784 C C . ILE A 1 238 ? -2.406 -7.182 17.055 1.00 98.81 238 ILE A C 1
ATOM 1786 O O . ILE A 1 238 ? -2.108 -8.025 16.211 1.00 98.81 238 ILE A O 1
ATOM 1790 N N . ASP A 1 239 ? -1.838 -7.146 18.264 1.00 98.56 239 ASP A N 1
ATOM 1791 C CA . ASP A 1 239 ? -0.735 -8.034 18.652 1.00 98.56 239 ASP A CA 1
ATOM 1792 C C . ASP A 1 239 ? -1.118 -9.511 18.513 1.00 98.56 239 ASP A C 1
ATOM 1794 O O . ASP A 1 239 ? -0.295 -10.369 18.187 1.00 98.56 239 ASP A O 1
ATOM 1798 N N . ARG A 1 240 ? -2.368 -9.862 18.836 1.00 98.50 240 ARG A N 1
ATOM 1799 C CA . ARG A 1 240 ? -2.879 -11.227 18.664 1.00 98.50 240 ARG A CA 1
ATOM 1800 C C . ARG A 1 240 ? -2.942 -11.606 17.181 1.00 98.50 240 ARG A C 1
ATOM 1802 O O . ARG A 1 240 ? -2.501 -12.705 16.842 1.00 98.50 240 ARG A O 1
ATOM 1809 N N . CYS A 1 241 ? -3.472 -10.730 16.328 1.00 98.50 241 CYS A N 1
ATOM 1810 C CA . CYS A 1 241 ? -3.571 -10.972 14.890 1.00 98.50 241 CYS A CA 1
ATOM 1811 C C . CYS A 1 241 ? -2.188 -11.104 14.238 1.00 98.50 241 CYS A C 1
ATOM 1813 O O . CYS A 1 241 ? -1.973 -12.069 13.505 1.00 98.50 241 CYS A O 1
ATOM 1815 N N . ASP A 1 242 ? -1.232 -10.229 14.568 1.00 98.06 242 ASP A N 1
ATOM 1816 C CA . ASP A 1 242 ? 0.144 -10.293 14.051 1.00 98.06 242 ASP A CA 1
ATOM 1817 C C . ASP A 1 242 ? 0.825 -11.627 14.395 1.00 98.06 242 ASP A C 1
ATOM 1819 O O . ASP A 1 242 ? 1.262 -12.367 13.507 1.00 98.06 242 ASP A O 1
ATOM 1823 N N . ARG A 1 243 ? 0.802 -12.022 15.678 1.00 97.62 243 ARG A N 1
ATOM 1824 C CA . ARG A 1 243 ? 1.367 -13.308 16.133 1.00 97.62 243 ARG A CA 1
ATOM 1825 C C . ARG A 1 243 ? 0.770 -14.516 15.410 1.00 97.62 243 ARG A C 1
ATOM 1827 O O . ARG A 1 243 ? 1.433 -15.544 15.283 1.00 97.62 243 ARG A O 1
ATOM 1834 N N . GLN A 1 244 ? -0.477 -14.409 14.958 1.00 96.38 244 GLN A N 1
ATOM 1835 C CA . GLN A 1 244 ? -1.189 -15.455 14.222 1.00 96.38 244 GLN A CA 1
ATOM 1836 C C . GLN A 1 244 ? -1.122 -15.279 12.701 1.00 96.38 244 GLN A C 1
ATOM 1838 O O . GLN A 1 244 ? -1.643 -16.124 11.976 1.00 96.38 244 GLN A O 1
ATOM 1843 N N . ARG A 1 245 ? -0.466 -14.218 12.214 1.00 95.25 245 ARG A N 1
ATOM 1844 C CA . ARG A 1 245 ? -0.371 -13.853 10.795 1.00 95.25 245 ARG A CA 1
ATOM 1845 C C . ARG A 1 245 ? -1.745 -13.658 10.146 1.00 95.25 245 ARG A C 1
ATOM 1847 O O . ARG A 1 245 ? -1.924 -13.977 8.972 1.00 95.25 245 ARG A O 1
ATOM 1854 N N . ILE A 1 246 ? -2.701 -13.134 10.913 1.00 96.69 246 ILE A N 1
ATOM 1855 C CA . ILE A 1 246 ? -4.040 -12.776 10.441 1.00 96.69 246 ILE A CA 1
ATOM 1856 C C . ILE A 1 246 ? -3.994 -11.333 9.913 1.00 96.69 246 ILE A C 1
ATOM 1858 O O . ILE A 1 246 ? -3.666 -10.426 10.680 1.00 96.69 246 ILE A O 1
ATOM 1862 N N . PRO A 1 247 ? -4.317 -11.092 8.628 1.00 96.94 247 PRO A N 1
ATOM 1863 C CA . PRO A 1 247 ? -4.426 -9.746 8.077 1.00 96.94 247 PRO A CA 1
ATOM 1864 C C . PRO A 1 247 ? -5.459 -8.899 8.825 1.00 96.94 247 PRO A C 1
ATOM 1866 O O . PRO A 1 247 ? -6.528 -9.390 9.187 1.00 96.94 247 PRO A O 1
ATOM 1869 N N . LEU A 1 248 ? -5.165 -7.614 9.005 1.00 98.44 248 LEU A N 1
ATOM 1870 C CA . LEU A 1 248 ? -6.058 -6.665 9.669 1.00 98.44 248 LEU A CA 1
ATOM 1871 C C . LEU A 1 248 ? -6.850 -5.832 8.653 1.00 98.44 248 LEU A C 1
ATOM 1873 O O . LEU A 1 248 ? -6.286 -5.320 7.686 1.00 98.44 248 LEU A O 1
ATOM 1877 N N . LEU A 1 249 ? -8.144 -5.643 8.915 1.00 98.50 249 LEU A N 1
ATOM 1878 C CA . LEU A 1 249 ? -9.022 -4.709 8.217 1.00 98.50 249 LEU A CA 1
ATOM 1879 C C . LEU A 1 249 ? -9.453 -3.603 9.183 1.00 98.50 249 LEU A C 1
ATOM 1881 O O . LEU A 1 249 ? -10.196 -3.852 10.131 1.00 98.50 249 LEU A O 1
ATOM 1885 N N . PHE A 1 250 ? -9.034 -2.370 8.907 1.00 98.50 250 PHE A N 1
ATOM 1886 C CA . PHE A 1 250 ? -9.508 -1.191 9.627 1.00 98.50 250 PHE A CA 1
ATOM 1887 C C . PHE A 1 250 ? -10.665 -0.534 8.868 1.00 98.50 250 PHE A C 1
ATOM 1889 O O . PHE A 1 250 ? -10.482 -0.058 7.748 1.00 98.50 250 PHE A O 1
ATOM 1896 N N . VAL A 1 251 ? -11.837 -0.454 9.499 1.00 98.19 251 VAL A N 1
ATOM 1897 C CA . VAL A 1 251 ? -12.995 0.318 9.025 1.00 98.19 251 VAL A CA 1
ATOM 1898 C C . VAL A 1 251 ? -13.092 1.588 9.867 1.00 98.19 251 VAL A C 1
ATOM 1900 O O . VAL A 1 251 ? -13.602 1.581 10.988 1.00 98.19 251 VAL A O 1
ATOM 1903 N N . GLN A 1 252 ? -12.521 2.674 9.349 1.00 97.50 252 GLN A N 1
ATOM 1904 C CA . GLN A 1 252 ? -12.318 3.898 10.119 1.00 97.50 252 GLN A CA 1
ATOM 1905 C C . GLN A 1 252 ? -13.478 4.882 9.960 1.00 97.50 252 GLN A C 1
ATOM 1907 O O . GLN A 1 252 ? -13.766 5.347 8.861 1.00 97.50 252 GLN A O 1
ATOM 1912 N N . ASP A 1 253 ? -14.069 5.256 11.091 1.00 96.62 253 ASP A N 1
ATOM 1913 C CA . ASP A 1 253 ? -14.997 6.384 11.225 1.00 96.62 253 ASP A CA 1
ATOM 1914 C C . ASP A 1 253 ? -14.792 7.045 12.598 1.00 96.62 253 ASP A C 1
ATOM 1916 O O . ASP A 1 253 ? -15.613 6.988 13.524 1.00 96.62 253 ASP A O 1
ATOM 1920 N N . VAL A 1 254 ? -13.592 7.603 12.747 1.00 95.88 254 VAL A N 1
ATOM 1921 C CA . VAL A 1 254 ? -13.043 8.120 13.999 1.00 95.88 254 VAL A CA 1
ATOM 1922 C C . VAL A 1 254 ? -12.992 9.649 13.983 1.00 95.88 254 VAL A C 1
ATOM 1924 O O . VAL A 1 254 ? -12.512 10.270 13.041 1.00 95.88 254 VAL A O 1
ATOM 1927 N N . SER A 1 255 ? -13.471 10.260 15.062 1.00 95.50 255 SER A N 1
ATOM 1928 C CA . SER A 1 255 ? -13.432 11.702 15.324 1.00 95.50 255 SER A CA 1
ATOM 1929 C C . SER A 1 255 ? -12.201 12.112 16.145 1.00 95.50 255 SER A C 1
ATOM 1931 O O . SER A 1 255 ? -11.810 13.276 16.125 1.00 95.50 255 SER A O 1
ATOM 1933 N N . GLY A 1 256 ? -11.594 11.175 16.879 1.00 96.38 256 GLY A N 1
ATOM 1934 C CA . GLY A 1 256 ? -10.375 11.395 17.660 1.00 96.38 256 GLY A CA 1
ATOM 1935 C C . GLY A 1 256 ? -10.338 10.585 18.954 1.00 96.38 256 GLY A C 1
ATOM 1936 O O . GLY A 1 256 ? -11.157 9.694 19.170 1.00 96.38 256 GLY A O 1
ATOM 1937 N N . PHE A 1 257 ? -9.384 10.909 19.826 1.00 98.00 257 PHE A N 1
ATOM 1938 C CA . PHE A 1 257 ? -9.331 10.391 21.194 1.00 98.00 257 PHE A CA 1
ATOM 1939 C C . PHE A 1 257 ? -10.162 11.265 22.137 1.00 98.00 257 PHE A C 1
ATOM 1941 O O . PHE A 1 257 ? -10.361 12.456 21.885 1.00 98.00 257 PHE A O 1
ATOM 1948 N N . MET A 1 258 ? -10.635 10.682 23.239 1.00 97.69 258 MET A N 1
ATOM 1949 C CA . MET A 1 258 ? -11.267 11.451 24.307 1.00 97.69 258 MET A CA 1
ATOM 1950 C C . MET A 1 258 ? -10.269 12.456 24.902 1.00 97.69 258 MET A C 1
ATOM 1952 O O . MET A 1 258 ? -9.077 12.188 25.002 1.00 97.69 258 MET A O 1
ATOM 1956 N N . VAL A 1 259 ? -10.762 13.618 25.320 1.00 96.75 259 VAL A N 1
ATOM 1957 C CA . VAL A 1 259 ? -9.965 14.683 25.942 1.00 96.75 259 VAL A CA 1
ATOM 1958 C C . VAL A 1 259 ? -10.539 15.077 27.299 1.00 96.75 259 VAL A C 1
ATOM 1960 O O . VAL A 1 259 ? -11.724 14.882 27.568 1.00 96.75 259 VAL A O 1
ATOM 1963 N N . GLY A 1 260 ? -9.711 15.695 28.138 1.00 96.38 260 GLY A N 1
ATOM 1964 C CA . GLY A 1 260 ? -10.104 16.227 29.443 1.00 96.38 260 GLY A CA 1
ATOM 1965 C C . GLY A 1 260 ? -9.455 15.484 30.615 1.00 96.38 260 GLY A C 1
ATOM 1966 O O . GLY A 1 260 ? -8.841 14.438 30.412 1.00 96.38 260 GLY A O 1
ATOM 1967 N N . PRO A 1 261 ? -9.580 16.016 31.846 1.00 97.06 261 PRO A N 1
ATOM 1968 C CA . PRO A 1 261 ? -8.821 15.527 32.999 1.00 97.06 261 PRO A CA 1
ATOM 1969 C C . PRO A 1 261 ? -9.020 14.037 33.284 1.00 97.06 261 PRO A C 1
ATOM 1971 O O . PRO A 1 261 ? -8.053 13.344 33.575 1.00 97.06 261 PRO A O 1
ATOM 1974 N N . ASP A 1 262 ? -10.252 13.538 33.153 1.00 95.19 262 ASP A N 1
ATOM 1975 C CA . ASP A 1 262 ? -10.567 12.128 33.401 1.00 95.19 262 ASP A CA 1
ATOM 1976 C C . ASP A 1 262 ? -9.812 11.212 32.421 1.00 95.19 262 ASP A C 1
ATOM 1978 O O . ASP A 1 262 ? -9.137 10.279 32.849 1.00 95.19 262 ASP A O 1
ATOM 1982 N N . ALA A 1 263 ? -9.827 11.535 31.121 1.00 96.50 263 ALA A N 1
ATOM 1983 C CA . ALA A 1 263 ? -9.114 10.770 30.096 1.00 96.50 263 ALA A CA 1
ATOM 1984 C C . ALA A 1 263 ? -7.589 10.799 30.312 1.00 96.50 263 ALA A C 1
ATOM 1986 O O . ALA A 1 263 ? -6.914 9.773 30.194 1.00 96.50 263 ALA A O 1
ATOM 1987 N N . GLU A 1 264 ? -7.042 11.961 30.677 1.00 97.75 264 GLU A N 1
ATOM 1988 C CA . GLU A 1 264 ? -5.617 12.098 30.997 1.00 97.75 264 GLU A CA 1
ATOM 1989 C C . GLU A 1 264 ? -5.227 11.249 32.217 1.00 97.75 264 GLU A C 1
ATOM 1991 O O . GLU A 1 264 ? -4.231 10.524 32.182 1.00 97.75 264 GLU A O 1
ATOM 1996 N N . HIS A 1 265 ? -6.034 11.269 33.283 1.00 97.50 265 HIS A N 1
ATOM 1997 C CA . HIS A 1 265 ? -5.791 10.487 34.499 1.00 97.50 265 HIS A CA 1
ATOM 1998 C C . HIS A 1 265 ? -5.975 8.974 34.298 1.00 97.50 265 HIS A C 1
ATOM 2000 O O . HIS A 1 265 ? -5.292 8.188 34.956 1.00 97.50 265 HIS A O 1
ATOM 2006 N N . GLU A 1 266 ? -6.831 8.553 33.365 1.00 96.31 266 GLU A N 1
ATOM 2007 C CA . GLU A 1 266 ? -6.947 7.155 32.921 1.00 96.31 266 GLU A CA 1
ATOM 2008 C C . GLU A 1 266 ? -5.711 6.680 32.131 1.00 96.31 266 GLU A C 1
ATOM 2010 O O . GLU A 1 266 ? -5.526 5.484 31.896 1.00 96.31 266 GLU A O 1
ATOM 2015 N N . GLY A 1 267 ? -4.813 7.598 31.759 1.00 98.00 267 GLY A N 1
ATOM 2016 C CA . GLY A 1 267 ? -3.589 7.287 31.033 1.00 98.00 267 GLY A CA 1
ATOM 2017 C C . GLY A 1 267 ? -3.819 7.095 29.537 1.00 98.00 267 GLY A C 1
ATOM 2018 O O . GLY A 1 267 ? -3.128 6.279 28.919 1.00 98.00 267 GLY A O 1
ATOM 2019 N N . ILE A 1 268 ? -4.754 7.846 28.946 1.00 98.38 268 ILE A N 1
ATOM 2020 C CA . ILE A 1 268 ? -5.124 7.726 27.530 1.00 98.38 268 ILE A CA 1
ATOM 2021 C C . ILE A 1 268 ? -3.938 7.867 26.571 1.00 98.38 268 ILE A C 1
ATOM 2023 O O . ILE A 1 268 ? -3.875 7.147 25.580 1.00 98.38 268 ILE A O 1
ATOM 2027 N N . ILE A 1 269 ? -2.948 8.707 26.890 1.00 98.38 269 ILE A N 1
ATOM 2028 C CA . ILE A 1 269 ? -1.726 8.853 26.083 1.00 98.38 269 ILE A CA 1
ATOM 2029 C C . ILE A 1 269 ? -0.933 7.541 26.049 1.00 98.38 269 ILE A C 1
ATOM 2031 O O . ILE A 1 269 ? -0.467 7.124 24.992 1.00 98.38 269 ILE A O 1
ATOM 2035 N N . ARG A 1 270 ? -0.796 6.857 27.193 1.00 98.44 270 ARG A N 1
ATOM 2036 C CA . ARG A 1 270 ? -0.071 5.582 27.277 1.00 98.44 270 ARG A CA 1
ATOM 2037 C C . ARG A 1 270 ? -0.811 4.474 26.530 1.00 98.44 270 ARG A C 1
ATOM 2039 O O . ARG A 1 270 ? -0.169 3.689 25.841 1.00 98.44 270 ARG A O 1
ATOM 2046 N N . ALA A 1 271 ? -2.135 4.412 26.661 1.00 98.50 271 ALA A N 1
ATOM 2047 C CA . ALA A 1 271 ? -2.951 3.441 25.935 1.00 98.50 271 ALA A CA 1
ATOM 2048 C C . ALA A 1 271 ? -2.922 3.709 24.418 1.00 98.50 271 ALA A C 1
ATOM 2050 O O . ALA A 1 271 ? -2.696 2.799 23.624 1.00 98.50 271 ALA A O 1
ATOM 2051 N N . GLY A 1 272 ? -3.046 4.975 24.009 1.00 98.25 272 GLY A N 1
ATOM 2052 C CA . GLY A 1 272 ? -2.912 5.396 22.615 1.00 98.25 272 GLY A CA 1
ATOM 2053 C C . GLY A 1 272 ? -1.537 5.074 22.027 1.00 98.25 272 GLY A C 1
ATOM 2054 O O . GLY A 1 272 ? -1.457 4.582 20.906 1.00 98.25 272 GLY A O 1
ATOM 2055 N N . ALA A 1 273 ? -0.459 5.267 22.793 1.00 98.50 273 ALA A N 1
ATOM 2056 C CA . ALA A 1 273 ? 0.890 4.897 22.369 1.00 98.50 273 ALA A CA 1
ATOM 2057 C C . ALA A 1 273 ? 1.024 3.390 22.103 1.00 98.50 273 ALA A C 1
ATOM 2059 O O . ALA A 1 273 ? 1.598 3.019 21.086 1.00 98.50 273 ALA A O 1
ATOM 2060 N N . ARG A 1 274 ? 0.440 2.530 22.951 1.00 98.62 274 ARG A N 1
ATOM 2061 C CA . ARG A 1 274 ? 0.419 1.073 22.725 1.00 98.62 274 ARG A CA 1
ATOM 2062 C C . ARG A 1 274 ? -0.336 0.693 21.460 1.00 98.62 274 ARG A C 1
ATOM 2064 O O . ARG A 1 274 ? 0.117 -0.174 20.729 1.00 98.62 274 ARG A O 1
ATOM 2071 N N . PHE A 1 275 ? -1.465 1.347 21.188 1.00 98.31 275 PHE A N 1
ATOM 2072 C CA . PHE A 1 275 ? -2.201 1.126 19.944 1.00 98.31 275 PHE A CA 1
ATOM 2073 C C . PHE A 1 275 ? -1.340 1.521 18.730 1.00 98.31 275 PHE A C 1
ATOM 2075 O O . PHE A 1 275 ? -1.160 0.720 17.814 1.00 98.31 275 PHE A O 1
ATOM 2082 N N . VAL A 1 276 ? -0.738 2.713 18.735 1.00 98.00 276 VAL A N 1
ATOM 2083 C CA . VAL A 1 276 ? 0.145 3.152 17.639 1.00 98.00 276 VAL A CA 1
ATOM 2084 C C . VAL A 1 276 ? 1.337 2.210 17.458 1.00 98.00 276 VAL A C 1
ATOM 2086 O O . VAL A 1 276 ? 1.670 1.878 16.324 1.00 98.00 276 VAL A O 1
ATOM 2089 N N . GLU A 1 277 ? 1.961 1.769 18.550 1.00 98.56 277 GLU A N 1
ATOM 2090 C CA . GLU A 1 277 ? 3.087 0.835 18.520 1.00 98.56 277 GLU A CA 1
ATOM 2091 C C . GLU A 1 277 ? 2.675 -0.517 17.929 1.00 98.56 277 GLU A C 1
ATOM 2093 O O . GLU A 1 277 ? 3.288 -0.937 16.952 1.00 98.56 277 GLU A O 1
ATOM 2098 N N . ALA A 1 278 ? 1.586 -1.122 18.418 1.00 98.38 278 ALA A N 1
ATOM 2099 C CA . ALA A 1 278 ? 1.068 -2.387 17.896 1.00 98.38 278 ALA A CA 1
ATOM 2100 C C . ALA A 1 278 ? 0.795 -2.302 16.385 1.00 98.38 278 ALA A C 1
ATOM 2102 O O . ALA A 1 278 ? 1.200 -3.174 15.623 1.00 98.38 278 ALA A O 1
ATOM 2103 N N . MET A 1 279 ? 0.165 -1.215 15.924 1.00 96.62 279 MET A N 1
ATOM 2104 C CA . MET A 1 279 ? -0.098 -0.991 14.498 1.00 96.62 279 MET A CA 1
ATOM 2105 C C . MET A 1 279 ? 1.188 -0.813 13.677 1.00 96.62 279 MET A C 1
ATOM 2107 O O . MET A 1 279 ? 1.236 -1.221 12.521 1.00 96.62 279 MET A O 1
ATOM 2111 N N . ALA A 1 280 ? 2.212 -0.169 14.238 1.00 97.69 280 ALA A N 1
ATOM 2112 C CA . ALA A 1 280 ? 3.461 0.112 13.536 1.00 97.69 280 ALA A CA 1
ATOM 2113 C C . ALA A 1 280 ? 4.393 -1.107 13.439 1.00 97.69 280 ALA A C 1
ATOM 2115 O O . ALA A 1 280 ? 5.264 -1.123 12.567 1.00 97.69 280 ALA A O 1
ATOM 2116 N N . THR A 1 281 ? 4.249 -2.084 14.340 1.00 96.75 281 THR A N 1
ATOM 2117 C CA . THR A 1 281 ? 5.131 -3.259 14.426 1.00 96.75 281 THR A CA 1
ATOM 2118 C C . THR A 1 281 ? 4.495 -4.574 13.970 1.00 96.75 281 THR A C 1
ATOM 2120 O O . THR A 1 281 ? 5.223 -5.565 13.901 1.00 96.75 281 THR A O 1
ATOM 2123 N N . ALA A 1 282 ? 3.187 -4.583 13.690 1.00 91.88 282 ALA A N 1
ATOM 2124 C CA . ALA A 1 282 ? 2.457 -5.710 13.098 1.00 91.88 282 ALA A CA 1
ATOM 2125 C C . ALA A 1 282 ? 2.782 -5.945 11.606 1.00 91.88 282 ALA A C 1
ATOM 2127 O O . ALA A 1 282 ? 3.323 -5.029 10.942 1.00 91.88 282 ALA A O 1
#

Mean predicted aligned error: 4.92 Å

Secondary structure (DSSP, 8-state):
--EEEEEEE----GGGHHHHSSSTTSTTHHHHHHHHHHHTS---EEEEEEEEEETHHHHHHHTSSEEEEETTT-EEESS-HHHHHHHH-----HHHHHSHHIIIIIS-S-SEEESSHHHHHHHHHHHHHTSPPP----PPPP--BSS-GGGHHHHS-SSTTS---HHHHHHTTSBTT-EEETTTTSSTTEEEEEEEETTEEEEEEEE--SEEP-STTSPPEETTEE-HHHHHHHHHHHHHHHHTTPPEEEE----EE--SHHHHHTTHHHHHHHHHHHHHH-